Protein AF-A0AAV2SYE9-F1 (afdb_monomer_lite)

Foldseek 3Di:
DFDDDADPDPVVRVCLPFCNVQVVQQVVVQVVCVVCQVVDDPQKAWDPVQWDDDFFHIKGWIWGCDPVDRIDIDIDGDGDKDKAADDPPWDCFPVCVVLVVVVVDRIWIWTFGNVPRGTIDTDCVVVLVSVVVPPVCPLLVVLLVVLVVLLQLQDDDPPDDPCRLVPDQDDDDHSHNDLAFDNQLLSQLSVVLCVVCVDVVCRDQQNSLVSSLSSLLLQWDFDPPCPVPPPDDDGDTDGDWGARSRDRDTDTSPDGCRSVVSNVVSVVCVVVNRDDPPPPPPDD

Sequence (284 aa):
HRISVNSENPRVKGLLHKTTLLEEFYACAQIAIKEIIPSLDSRLTIILPGIQRIGCGICLSMVWYGKDYPILIIKTDLVPAIKTPRPRNFLHPPLTHKLNLAEHLKSAYIVQTFIGEGEYRTATTLFEQQVFLEPSLKSQRFVFLIAKLIVSKLKTEKWAPIHLKERLKYFDSRTFKIPVPSGFLLKSAFFYELENHPNPNDWKANCVVDRLIGMFKSMCKFEENDMSRLEGKEDHLYPSMIKNYFSPTTQPAETGFSAPYLANFLEQNKERLILKETCSETTH

pLDDT: mean 76.53, std 16.84, range [29.36, 95.38]

Structure (mmCIF, N/CA/C/O backbone):
data_AF-A0AAV2SYE9-F1
#
_entry.id   AF-A0AAV2SYE9-F1
#
loop_
_atom_site.group_PDB
_atom_site.id
_atom_site.type_symbol
_atom_site.label_atom_id
_atom_site.label_alt_id
_atom_site.label_comp_id
_atom_site.label_asym_id
_atom_site.label_entity_id
_atom_site.label_seq_id
_atom_site.pdbx_PDB_ins_code
_atom_site.Cartn_x
_atom_site.Cartn_y
_atom_site.Cartn_z
_atom_site.occupancy
_atom_site.B_iso_or_equiv
_atom_site.auth_seq_id
_atom_site.auth_comp_id
_atom_site.auth_asym_id
_atom_site.auth_atom_id
_atom_site.pdbx_PDB_model_num
ATOM 1 N N . HIS A 1 1 ? 14.165 14.207 -0.043 1.00 56.91 1 HIS A N 1
ATOM 2 C CA . HIS A 1 1 ? 15.484 13.547 0.054 1.00 56.91 1 HIS A CA 1
ATOM 3 C C . HIS A 1 1 ? 15.773 12.904 -1.292 1.00 56.91 1 HIS A C 1
ATOM 5 O O . HIS A 1 1 ? 15.004 12.040 -1.693 1.00 56.91 1 HIS A O 1
ATOM 11 N N . ARG A 1 2 ? 16.809 13.346 -2.011 1.00 66.06 2 ARG A N 1
ATOM 12 C CA . ARG A 1 2 ? 17.185 12.767 -3.311 1.00 66.06 2 ARG A CA 1
ATOM 13 C C . ARG A 1 2 ? 18.183 11.635 -3.065 1.00 66.06 2 ARG A C 1
ATOM 15 O O . ARG A 1 2 ? 19.101 11.815 -2.267 1.00 66.06 2 ARG A O 1
ATOM 22 N N . ILE A 1 3 ? 17.966 10.463 -3.654 1.00 76.75 3 ILE A N 1
ATOM 23 C CA . ILE A 1 3 ? 18.891 9.327 -3.544 1.00 76.75 3 ILE A CA 1
ATOM 24 C C . ILE A 1 3 ? 19.781 9.339 -4.783 1.00 76.75 3 ILE A C 1
ATOM 26 O O . ILE A 1 3 ? 19.277 9.290 -5.902 1.00 76.75 3 ILE A O 1
ATOM 30 N N . SER A 1 4 ? 21.095 9.423 -4.576 1.00 77.38 4 SER A N 1
ATOM 31 C CA . SER A 1 4 ? 22.075 9.256 -5.649 1.00 77.38 4 SER A CA 1
ATOM 32 C C . SER A 1 4 ? 22.448 7.782 -5.762 1.00 77.38 4 SER A C 1
ATOM 34 O O . SER A 1 4 ? 22.749 7.143 -4.752 1.00 77.38 4 SER A O 1
ATOM 36 N N . VAL A 1 5 ? 22.408 7.242 -6.978 1.00 79.62 5 VAL A N 1
ATOM 37 C CA . VAL A 1 5 ? 22.724 5.841 -7.273 1.00 79.62 5 VAL A CA 1
ATOM 38 C C . VAL A 1 5 ? 23.817 5.821 -8.329 1.00 79.62 5 VAL A C 1
ATOM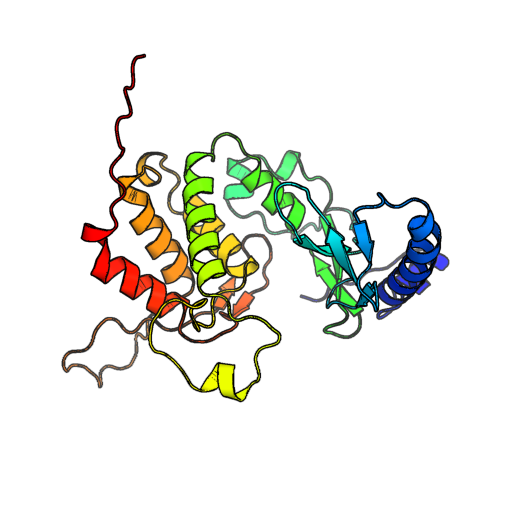 40 O O . VAL A 1 5 ? 23.716 6.514 -9.338 1.00 79.62 5 VAL A O 1
ATOM 43 N N . ASN A 1 6 ? 24.870 5.040 -8.099 1.00 81.25 6 ASN A N 1
ATOM 44 C CA . ASN A 1 6 ? 25.985 4.903 -9.029 1.00 81.25 6 ASN A CA 1
ATOM 45 C C . ASN A 1 6 ? 26.462 3.446 -9.074 1.00 81.25 6 ASN A C 1
ATOM 47 O O . ASN A 1 6 ? 26.219 2.676 -8.144 1.00 81.25 6 ASN A O 1
ATOM 51 N N . SER A 1 7 ? 27.141 3.072 -10.155 1.00 83.06 7 SER A N 1
ATOM 52 C CA . SER A 1 7 ? 27.748 1.755 -10.331 1.00 83.06 7 SER A CA 1
ATOM 53 C C . SER A 1 7 ? 29.068 1.881 -11.082 1.00 83.06 7 SER A C 1
ATOM 55 O O . SER A 1 7 ? 29.182 2.669 -12.021 1.00 83.06 7 SER A O 1
ATOM 57 N N . GLU A 1 8 ? 30.052 1.075 -10.689 1.00 87.62 8 GLU A N 1
ATOM 58 C CA . GLU A 1 8 ? 31.320 0.934 -11.413 1.00 87.62 8 GLU A CA 1
ATOM 59 C C . GLU A 1 8 ? 31.158 0.114 -12.701 1.00 87.62 8 GLU A C 1
ATOM 61 O O . GLU A 1 8 ? 31.968 0.233 -13.615 1.00 87.62 8 GLU A O 1
ATOM 66 N N . ASN A 1 9 ? 30.086 -0.679 -12.816 1.00 87.25 9 ASN A N 1
ATOM 67 C CA . ASN A 1 9 ? 29.793 -1.446 -14.020 1.00 87.25 9 ASN A CA 1
ATOM 68 C C . ASN A 1 9 ? 29.192 -0.522 -15.102 1.00 87.25 9 ASN A C 1
ATOM 70 O O . ASN A 1 9 ? 28.079 -0.023 -14.906 1.00 87.25 9 ASN A O 1
ATOM 74 N N . PRO A 1 10 ? 29.848 -0.333 -16.266 1.00 85.56 10 PRO A N 1
ATOM 75 C CA . PRO A 1 10 ? 29.381 0.595 -17.299 1.00 85.56 10 PRO A CA 1
ATOM 76 C C . PRO A 1 10 ? 27.982 0.278 -17.839 1.00 85.56 10 PRO A C 1
ATOM 78 O O . PRO A 1 10 ? 27.209 1.198 -18.110 1.00 85.56 10 PRO A O 1
ATOM 81 N N . ARG A 1 11 ? 27.624 -1.012 -17.945 1.00 83.31 11 ARG A N 1
ATOM 82 C CA . ARG A 1 11 ? 26.291 -1.439 -18.405 1.00 83.31 11 ARG A CA 1
ATOM 83 C C . ARG A 1 11 ? 25.212 -1.022 -17.411 1.00 83.31 11 ARG A C 1
ATOM 85 O O . ARG A 1 11 ? 24.188 -0.474 -17.799 1.00 83.31 11 ARG A O 1
ATOM 92 N N . VAL A 1 12 ? 25.467 -1.229 -16.120 1.00 85.12 12 VAL A N 1
ATOM 93 C CA . VAL A 1 12 ? 24.540 -0.837 -15.049 1.00 85.12 12 VAL A CA 1
ATOM 94 C C . VAL A 1 12 ? 24.476 0.682 -14.929 1.00 85.12 12 VAL A C 1
ATOM 96 O O . VAL A 1 12 ? 23.393 1.239 -14.800 1.00 85.12 12 VAL A O 1
ATOM 99 N N . LYS A 1 13 ? 25.612 1.374 -15.039 1.00 86.06 13 LYS A N 1
ATOM 100 C CA . LYS A 1 13 ? 25.683 2.838 -14.979 1.00 86.06 13 LYS A CA 1
ATOM 101 C C . LYS A 1 13 ? 24.771 3.508 -16.013 1.00 86.06 13 LYS A C 1
ATOM 103 O O . LYS A 1 13 ? 24.095 4.474 -15.670 1.00 86.06 13 LYS A O 1
ATOM 108 N N . GLY A 1 14 ? 24.711 2.974 -17.237 1.00 85.62 14 GLY A N 1
ATOM 109 C CA . GLY A 1 14 ? 23.784 3.447 -18.272 1.00 85.62 14 GLY A CA 1
ATOM 110 C C . GLY A 1 14 ? 22.311 3.272 -17.886 1.00 85.62 14 GLY A C 1
ATOM 111 O O . GLY A 1 14 ? 21.523 4.204 -18.038 1.00 85.62 14 GLY A O 1
ATOM 112 N N . LEU A 1 15 ? 21.955 2.119 -17.308 1.00 86.69 15 LEU A N 1
ATOM 113 C CA . LEU A 1 15 ? 20.591 1.830 -16.846 1.00 86.69 15 LEU A CA 1
ATOM 114 C C . LEU A 1 15 ? 20.153 2.736 -15.691 1.00 86.69 15 LEU A C 1
ATOM 116 O O . LEU A 1 15 ? 18.986 3.108 -15.605 1.00 86.69 15 LEU A O 1
ATOM 120 N N . LEU A 1 16 ? 21.078 3.108 -14.804 1.00 86.06 16 LEU A N 1
ATOM 121 C CA . LEU A 1 16 ? 20.758 3.904 -13.619 1.00 86.06 16 LEU A CA 1
ATOM 122 C C . LEU A 1 16 ? 20.430 5.374 -13.927 1.00 86.06 16 LEU A C 1
ATOM 124 O O . LEU A 1 16 ? 19.892 6.069 -13.063 1.00 86.06 16 LEU A O 1
ATOM 128 N N . HIS A 1 17 ? 20.764 5.855 -15.124 1.00 83.25 17 HIS A N 1
ATOM 129 C CA . HIS A 1 17 ? 20.616 7.251 -15.518 1.00 83.25 17 HIS A CA 1
ATOM 130 C C . HIS A 1 17 ? 19.189 7.582 -15.979 1.00 83.25 17 HIS A C 1
ATOM 132 O O . HIS A 1 17 ? 18.656 6.910 -16.861 1.00 83.25 17 HIS A O 1
ATOM 138 N N . LYS A 1 18 ? 18.604 8.674 -15.453 1.00 84.00 18 LYS A N 1
ATOM 139 C CA . LYS A 1 18 ? 17.228 9.125 -15.771 1.00 84.00 18 LYS A CA 1
ATOM 140 C C . LYS A 1 18 ? 16.254 7.948 -15.721 1.00 84.00 18 LYS A C 1
ATOM 142 O O . LYS A 1 18 ? 16.402 7.126 -14.843 1.00 84.00 18 LYS A O 1
ATOM 147 N N . THR A 1 19 ? 15.279 7.830 -16.615 1.00 84.06 19 THR A N 1
ATOM 148 C CA . THR A 1 19 ? 14.260 6.768 -16.598 1.00 84.06 19 THR A CA 1
ATOM 149 C C . THR A 1 19 ? 14.669 5.489 -17.338 1.00 84.06 19 THR A C 1
ATOM 151 O O . THR A 1 19 ? 13.818 4.627 -17.547 1.00 84.06 19 THR A O 1
ATOM 154 N N . THR A 1 20 ? 15.938 5.341 -17.745 1.00 88.50 20 THR A N 1
ATOM 155 C CA . THR A 1 20 ? 16.388 4.249 -18.630 1.00 88.50 20 THR A CA 1
ATOM 156 C C . THR A 1 20 ? 16.043 2.869 -18.076 1.00 88.50 20 THR A C 1
ATOM 158 O O . THR A 1 20 ? 15.527 2.039 -18.813 1.00 88.50 20 THR A O 1
ATOM 161 N N . LEU A 1 21 ? 16.241 2.625 -16.776 1.00 90.25 21 LEU A N 1
ATOM 162 C CA . LEU A 1 21 ? 15.879 1.348 -16.155 1.00 90.25 21 LEU A CA 1
ATOM 163 C C . LEU A 1 21 ? 14.393 1.009 -16.340 1.00 90.25 21 LEU A C 1
ATOM 165 O O . LEU A 1 21 ? 14.063 -0.130 -16.660 1.00 90.25 21 LEU A O 1
ATOM 169 N N . LEU A 1 22 ? 13.496 1.975 -16.128 1.00 91.25 22 LEU A N 1
ATOM 170 C CA . LEU A 1 22 ? 12.057 1.755 -16.278 1.00 91.25 22 LEU A CA 1
ATOM 171 C C . LEU A 1 22 ? 11.644 1.568 -17.743 1.00 91.25 22 LEU A C 1
ATOM 173 O O . LEU A 1 22 ? 10.737 0.783 -18.018 1.00 91.25 22 LEU A O 1
ATOM 177 N N . GLU A 1 23 ? 12.299 2.269 -18.668 1.00 90.88 23 GLU A N 1
ATOM 178 C CA . GLU A 1 23 ? 12.056 2.132 -20.108 1.00 90.88 23 GLU A CA 1
ATOM 179 C C . GLU A 1 23 ? 12.485 0.757 -20.626 1.00 90.88 23 GLU A C 1
ATOM 181 O O . GLU A 1 23 ? 11.689 0.059 -21.254 1.00 90.88 23 GLU A O 1
ATOM 186 N N . GLU A 1 24 ? 13.698 0.326 -20.280 1.00 92.38 24 GLU A N 1
ATOM 187 C CA . GLU A 1 24 ? 14.210 -1.007 -20.612 1.00 92.38 24 GLU A CA 1
ATOM 188 C C . GLU A 1 24 ? 13.357 -2.102 -19.961 1.00 92.38 24 GLU A C 1
ATOM 190 O O . GLU A 1 24 ? 13.005 -3.092 -20.599 1.00 92.38 24 GLU A O 1
ATOM 195 N N . PHE A 1 25 ? 12.936 -1.909 -18.705 1.00 93.44 25 PHE A N 1
ATOM 196 C CA . PHE A 1 25 ? 12.033 -2.841 -18.032 1.00 93.44 25 PHE A CA 1
ATOM 197 C C . PHE A 1 25 ? 10.680 -2.960 -18.748 1.00 93.44 25 PHE A C 1
ATOM 199 O O . PHE A 1 25 ? 10.177 -4.070 -18.928 1.00 93.44 25 PHE A O 1
ATOM 206 N N . TYR A 1 26 ? 10.099 -1.840 -19.192 1.00 92.69 26 TYR A N 1
ATOM 207 C CA . TYR A 1 26 ? 8.860 -1.843 -19.970 1.00 92.69 26 TYR A CA 1
ATOM 208 C C . TYR A 1 26 ? 9.031 -2.566 -21.313 1.00 92.69 26 TYR A C 1
ATOM 210 O O . TYR A 1 26 ? 8.200 -3.413 -21.644 1.00 92.69 26 TYR A O 1
ATOM 218 N N . ALA A 1 27 ? 10.113 -2.293 -22.050 1.00 92.56 27 ALA A N 1
ATOM 219 C CA . ALA A 1 27 ? 10.405 -2.945 -23.328 1.00 92.56 27 ALA A CA 1
ATOM 220 C C . ALA A 1 27 ? 10.582 -4.466 -23.169 1.00 92.56 27 ALA A C 1
ATOM 222 O O . ALA A 1 27 ? 9.938 -5.245 -23.875 1.00 92.56 27 ALA A O 1
ATOM 223 N N . CYS A 1 28 ? 11.373 -4.896 -22.181 1.00 93.56 28 CYS A N 1
ATOM 224 C CA . CYS A 1 28 ? 11.550 -6.309 -21.845 1.00 93.56 28 CYS A CA 1
ATOM 225 C C . CYS A 1 28 ? 10.221 -6.980 -21.480 1.00 93.56 28 CYS A C 1
ATOM 227 O O . CYS A 1 28 ? 9.934 -8.079 -21.951 1.00 93.56 28 CYS A O 1
ATOM 229 N N . ALA A 1 29 ? 9.380 -6.320 -20.681 1.00 92.56 29 ALA A N 1
ATOM 230 C CA . ALA A 1 29 ? 8.083 -6.869 -20.307 1.00 92.56 29 ALA A CA 1
ATOM 231 C C . ALA A 1 29 ? 7.142 -7.013 -21.513 1.00 92.56 29 ALA A C 1
ATOM 233 O O . ALA A 1 29 ? 6.434 -8.012 -21.615 1.00 92.56 29 ALA A O 1
ATOM 234 N N . GLN A 1 30 ? 7.147 -6.062 -22.454 1.00 90.88 30 GLN A N 1
ATOM 235 C CA . GLN A 1 30 ? 6.355 -6.169 -23.685 1.00 90.88 30 GLN A CA 1
ATOM 236 C C . GLN A 1 30 ? 6.763 -7.367 -24.545 1.00 90.88 30 GLN A C 1
ATOM 238 O O . GLN A 1 30 ? 5.894 -7.996 -25.152 1.00 90.88 30 GLN A O 1
ATOM 243 N N . ILE A 1 31 ? 8.059 -7.681 -24.604 1.00 91.06 31 ILE A N 1
ATOM 244 C CA . ILE A 1 31 ? 8.571 -8.864 -25.308 1.00 91.06 31 ILE A CA 1
ATOM 245 C C . ILE A 1 31 ? 8.145 -10.130 -24.563 1.00 91.06 31 ILE A C 1
ATOM 247 O O . ILE A 1 31 ? 7.463 -10.972 -25.142 1.00 91.06 31 ILE A O 1
ATOM 251 N N . ALA A 1 32 ? 8.442 -10.210 -23.263 1.00 90.00 32 ALA A N 1
ATOM 252 C CA . ALA A 1 32 ? 8.127 -11.374 -22.441 1.00 90.00 32 ALA A CA 1
ATOM 253 C C . ALA A 1 32 ? 6.630 -11.713 -22.470 1.00 90.00 32 ALA A C 1
ATOM 255 O O . ALA A 1 32 ? 6.258 -12.874 -22.594 1.00 90.00 32 ALA A O 1
ATOM 256 N N . ILE A 1 33 ? 5.745 -10.712 -22.428 1.00 87.12 33 ILE A N 1
ATOM 257 C CA . ILE A 1 33 ? 4.305 -10.973 -22.488 1.00 87.12 33 ILE A CA 1
ATOM 258 C C . ILE A 1 33 ? 3.885 -11.629 -23.806 1.00 87.12 33 ILE A C 1
ATOM 260 O O . ILE A 1 33 ? 3.053 -12.534 -23.792 1.00 87.12 33 ILE A O 1
ATOM 264 N N . LYS A 1 34 ? 4.463 -11.223 -24.940 1.00 84.88 34 LYS A N 1
ATOM 265 C CA . LYS A 1 34 ? 4.162 -11.859 -26.233 1.00 84.88 34 LYS A CA 1
ATOM 266 C C . LYS A 1 34 ? 4.571 -13.330 -26.249 1.00 84.88 34 LYS A C 1
ATOM 268 O O . LYS A 1 34 ? 3.880 -14.134 -26.865 1.00 84.88 34 LYS A O 1
ATOM 273 N N . GLU A 1 35 ? 5.648 -13.671 -25.549 1.00 87.75 35 GLU A N 1
ATOM 274 C CA . GLU A 1 35 ? 6.155 -15.040 -25.441 1.00 87.75 35 GLU A CA 1
ATOM 275 C C . GLU A 1 35 ? 5.328 -15.913 -24.488 1.00 87.75 35 GLU A C 1
ATOM 277 O O . GLU A 1 35 ? 5.174 -17.103 -24.753 1.00 87.75 35 GLU A O 1
ATOM 282 N N . ILE A 1 36 ? 4.760 -15.352 -23.408 1.00 85.62 36 ILE A N 1
ATOM 283 C CA . ILE A 1 36 ? 3.941 -16.140 -22.466 1.00 85.62 36 ILE A CA 1
ATOM 284 C C . ILE A 1 36 ? 2.494 -16.326 -22.922 1.00 85.62 36 ILE A C 1
ATOM 286 O O . ILE A 1 36 ? 1.862 -17.277 -22.483 1.00 85.62 36 ILE A O 1
ATOM 290 N N . ILE A 1 37 ? 1.938 -15.436 -23.757 1.00 83.50 37 ILE A N 1
ATOM 291 C CA . ILE A 1 37 ? 0.522 -15.504 -24.177 1.00 83.50 37 ILE A CA 1
ATOM 292 C C . ILE A 1 37 ? 0.109 -16.913 -24.648 1.00 83.50 37 ILE A C 1
ATOM 294 O O . ILE A 1 37 ? -0.930 -17.387 -24.188 1.00 83.50 37 ILE A O 1
ATOM 298 N N . PRO A 1 38 ? 0.894 -17.615 -25.491 1.00 81.44 38 PRO A N 1
ATOM 299 C CA . PRO A 1 38 ? 0.547 -18.963 -25.942 1.00 81.44 38 PRO A CA 1
ATOM 300 C C . PRO A 1 38 ? 0.484 -20.021 -24.831 1.00 81.44 38 PRO A C 1
ATOM 302 O O . PRO A 1 38 ? -0.137 -21.060 -25.032 1.00 81.44 38 PRO A O 1
ATOM 305 N N . SER A 1 39 ? 1.134 -19.790 -23.686 1.00 84.75 39 SER A N 1
ATOM 306 C CA . SER A 1 39 ? 1.224 -20.735 -22.564 1.00 84.75 39 SER A CA 1
ATOM 307 C C . SER A 1 39 ? 0.351 -20.360 -21.363 1.00 84.75 39 SER A C 1
ATOM 309 O O . SER A 1 39 ? 0.399 -21.039 -20.335 1.00 84.75 39 SER A O 1
ATOM 311 N N . LEU A 1 40 ? -0.456 -19.299 -21.467 1.00 84.12 40 LEU A N 1
ATOM 312 C CA . LEU A 1 40 ? -1.380 -18.912 -20.403 1.00 84.12 40 LEU A CA 1
ATOM 313 C C . LEU A 1 40 ? -2.496 -19.948 -20.218 1.00 84.12 40 LEU A C 1
ATOM 315 O O . LEU A 1 40 ? -2.930 -20.611 -21.159 1.00 84.12 40 LEU A O 1
ATOM 319 N N . ASP A 1 41 ? -3.004 -20.042 -18.985 1.00 86.69 41 ASP A N 1
ATOM 320 C CA . ASP A 1 41 ? -4.250 -20.757 -18.701 1.00 86.69 41 ASP A CA 1
ATOM 321 C C . ASP A 1 41 ? -5.350 -20.234 -19.636 1.00 86.69 41 ASP A C 1
ATOM 323 O O . ASP A 1 41 ? -5.535 -19.026 -19.756 1.00 86.69 41 ASP A O 1
ATOM 327 N N . SER A 1 42 ? -6.103 -21.139 -20.267 1.00 87.44 42 SER A N 1
ATOM 328 C CA . SER A 1 42 ? -7.204 -20.806 -21.188 1.00 87.44 42 SER A CA 1
ATOM 329 C C . SER A 1 42 ? -8.251 -19.836 -20.618 1.00 87.44 42 SER A C 1
ATOM 331 O O . SER A 1 42 ? -8.969 -19.180 -21.369 1.00 87.44 42 SER A O 1
ATOM 333 N N . ARG A 1 43 ? -8.349 -19.737 -19.288 1.00 88.50 43 ARG A N 1
ATOM 334 C CA . ARG A 1 43 ? -9.251 -18.828 -18.573 1.00 88.50 43 ARG A CA 1
ATOM 335 C C . ARG A 1 43 ? -8.650 -17.452 -18.341 1.00 88.50 43 ARG A C 1
ATOM 337 O O . ARG A 1 43 ? -9.373 -16.560 -17.913 1.00 88.50 43 ARG A O 1
ATOM 344 N N . LEU A 1 44 ? -7.355 -17.271 -18.558 1.00 88.50 44 LEU A N 1
ATOM 345 C CA . LEU A 1 44 ? -6.656 -16.016 -18.344 1.00 88.50 44 LEU A CA 1
ATOM 346 C C . LEU A 1 44 ? -6.422 -15.332 -19.690 1.00 88.50 44 LEU A C 1
ATOM 348 O O . LEU A 1 44 ? -5.762 -15.859 -20.576 1.00 88.50 44 LEU A O 1
ATOM 352 N N . THR A 1 45 ? -6.946 -14.124 -19.843 1.00 88.19 45 THR A N 1
ATOM 353 C CA . THR A 1 45 ? -6.758 -13.305 -21.042 1.00 88.19 45 THR A CA 1
ATOM 354 C C . THR A 1 45 ? -6.129 -11.976 -20.667 1.00 88.19 45 THR A C 1
ATOM 356 O O . THR A 1 45 ? -6.528 -11.339 -19.696 1.00 88.19 45 THR A O 1
ATOM 359 N N . ILE A 1 46 ? -5.152 -11.525 -21.447 1.00 86.25 46 ILE A N 1
ATOM 360 C CA . ILE A 1 46 ? -4.542 -10.206 -21.270 1.00 86.25 46 ILE A CA 1
ATOM 361 C C . ILE A 1 46 ? -5.443 -9.139 -21.905 1.00 86.25 46 ILE A C 1
ATOM 363 O O . ILE A 1 46 ? -5.820 -9.247 -23.071 1.00 86.25 46 ILE A O 1
ATOM 367 N N . ILE A 1 47 ? -5.776 -8.085 -21.153 1.00 83.50 47 ILE A N 1
ATOM 368 C CA . ILE A 1 47 ? -6.587 -6.960 -21.645 1.00 83.50 47 ILE A CA 1
ATOM 369 C C . ILE A 1 47 ? -5.676 -5.975 -22.366 1.00 83.50 47 ILE A C 1
ATOM 371 O O . ILE A 1 47 ? -4.793 -5.398 -21.734 1.00 83.50 47 ILE A O 1
ATOM 375 N N . LEU A 1 48 ? -5.915 -5.717 -23.654 1.00 75.50 48 LEU A N 1
ATOM 376 C CA . LEU A 1 48 ? -5.146 -4.730 -24.420 1.00 75.50 48 LEU A CA 1
ATOM 377 C C . LEU A 1 48 ? -5.226 -3.322 -23.783 1.00 75.50 48 LEU A C 1
ATOM 379 O O . LEU A 1 48 ? -6.303 -2.911 -23.350 1.00 75.50 48 LEU A O 1
ATOM 383 N N . PRO A 1 49 ? -4.106 -2.570 -23.690 1.00 71.75 49 PRO A N 1
ATOM 384 C CA . PRO A 1 49 ? -2.807 -2.781 -24.352 1.00 71.75 49 PRO A CA 1
ATOM 385 C C . PRO A 1 49 ? -1.880 -3.814 -23.674 1.00 71.75 49 PRO A C 1
ATOM 387 O O . PRO A 1 49 ? -0.711 -3.929 -24.032 1.00 71.75 49 PRO A O 1
ATOM 390 N N . GLY A 1 50 ? -2.371 -4.554 -22.682 1.00 76.44 50 GLY A N 1
ATOM 391 C CA . GLY A 1 50 ? -1.676 -5.623 -21.968 1.00 76.44 50 GLY A CA 1
ATOM 392 C C . GLY A 1 50 ? -0.762 -5.102 -20.874 1.00 76.44 50 GLY A C 1
ATOM 393 O O . GLY A 1 50 ? -0.879 -5.521 -19.727 1.00 76.44 50 GLY A O 1
ATOM 394 N N . ILE A 1 51 ? 0.075 -4.120 -21.204 1.00 88.00 51 ILE A N 1
ATOM 395 C CA . ILE A 1 51 ? 0.994 -3.472 -20.268 1.00 88.00 51 ILE A CA 1
ATOM 396 C C . ILE A 1 51 ? 0.845 -1.960 -20.354 1.00 88.00 51 ILE A C 1
ATOM 398 O O . ILE A 1 51 ? 0.970 -1.363 -21.425 1.00 88.00 51 ILE A O 1
ATOM 402 N N . GLN A 1 52 ? 0.654 -1.325 -19.204 1.00 89.81 52 GLN A N 1
ATOM 403 C CA . GLN A 1 52 ? 0.638 0.129 -19.065 1.00 89.81 52 GLN A CA 1
ATOM 404 C C . GLN A 1 52 ? 1.790 0.584 -18.174 1.00 89.81 52 GLN A C 1
ATOM 406 O O . GLN A 1 52 ? 2.065 -0.045 -17.159 1.00 89.81 52 GLN A O 1
ATOM 411 N N . ARG A 1 53 ? 2.456 1.692 -18.513 1.00 88.38 53 ARG A N 1
ATOM 412 C CA . ARG A 1 53 ? 3.423 2.320 -17.600 1.00 88.38 53 ARG A CA 1
ATOM 413 C C . ARG A 1 53 ? 2.680 2.923 -16.402 1.00 88.38 53 ARG A C 1
ATOM 415 O O . ARG A 1 53 ? 1.641 3.559 -16.569 1.00 88.38 53 ARG A O 1
ATOM 422 N N . ILE A 1 54 ? 3.226 2.745 -15.205 1.00 87.12 54 ILE A N 1
ATOM 423 C CA . ILE A 1 54 ? 2.757 3.364 -13.955 1.00 87.12 54 ILE A CA 1
ATOM 424 C C . ILE A 1 54 ? 3.918 4.084 -13.280 1.00 87.12 54 ILE A C 1
ATOM 426 O O . ILE A 1 54 ? 5.067 3.837 -13.614 1.00 87.12 54 ILE A O 1
ATOM 430 N N . GLY A 1 55 ? 3.640 4.944 -12.296 1.00 83.06 55 GLY A N 1
ATOM 431 C CA . GLY A 1 55 ? 4.620 5.882 -11.731 1.00 83.06 55 GLY A CA 1
ATOM 432 C C . GLY A 1 55 ? 5.974 5.300 -11.294 1.00 83.06 55 GLY A C 1
ATOM 433 O O . GLY A 1 55 ? 6.954 6.038 -11.317 1.00 83.06 55 GLY A O 1
ATOM 434 N N . CYS A 1 56 ? 6.057 4.016 -10.935 1.00 86.62 56 CYS A N 1
ATOM 435 C CA . CYS A 1 56 ? 7.299 3.330 -10.556 1.00 86.62 56 CYS A CA 1
ATOM 436 C C . CYS A 1 56 ? 7.538 1.997 -11.291 1.00 86.62 56 CYS A C 1
ATOM 438 O O . CYS A 1 56 ? 8.344 1.191 -10.839 1.00 86.62 56 CYS A O 1
ATOM 440 N N . GLY A 1 57 ? 6.840 1.718 -12.394 1.00 91.19 57 GLY A N 1
ATOM 441 C CA . GLY A 1 57 ? 6.929 0.413 -13.052 1.00 91.19 57 GLY A CA 1
ATOM 442 C C . GLY A 1 57 ? 5.893 0.228 -14.149 1.00 91.19 57 GLY A C 1
ATOM 443 O O . GLY A 1 57 ? 5.594 1.157 -14.902 1.00 91.19 57 GLY A O 1
ATOM 444 N N . ILE A 1 58 ? 5.318 -0.968 -14.220 1.00 91.94 58 ILE A N 1
ATOM 445 C CA . ILE A 1 58 ? 4.298 -1.326 -15.209 1.00 91.94 58 ILE A CA 1
ATOM 446 C C . ILE A 1 58 ? 3.097 -1.997 -14.534 1.00 91.94 58 ILE A C 1
ATOM 448 O O . ILE A 1 58 ? 3.241 -2.628 -13.494 1.00 91.94 58 ILE A O 1
ATOM 452 N N . CYS A 1 59 ? 1.918 -1.881 -15.129 1.00 91.75 59 CYS A N 1
ATOM 453 C CA . CYS A 1 59 ? 0.702 -2.567 -14.715 1.00 91.75 59 CYS A CA 1
ATOM 454 C C . CYS A 1 59 ? 0.270 -3.526 -15.822 1.00 91.75 59 CYS A C 1
ATOM 456 O O . CYS A 1 59 ? 0.024 -3.102 -16.956 1.00 91.75 59 CYS A O 1
ATOM 458 N N . LEU A 1 60 ? 0.174 -4.807 -15.478 1.00 90.50 60 LEU A N 1
ATOM 459 C CA . LEU A 1 60 ? -0.404 -5.855 -16.306 1.00 90.50 60 LEU A CA 1
ATOM 460 C C . LEU A 1 60 ? -1.885 -6.002 -15.954 1.00 90.50 60 LEU A C 1
ATOM 462 O O . LEU A 1 60 ? -2.233 -6.214 -14.793 1.00 90.50 60 LEU A O 1
ATOM 466 N N . SER A 1 61 ? -2.755 -5.882 -16.953 1.00 88.69 61 SER A N 1
ATOM 467 C CA . SER A 1 61 ? -4.200 -6.071 -16.788 1.00 88.69 61 SER A CA 1
ATOM 468 C 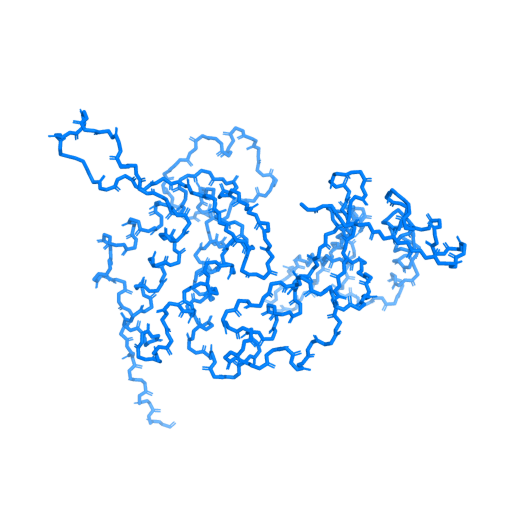C . SER A 1 61 ? -4.649 -7.367 -17.451 1.00 88.69 61 SER A C 1
ATOM 470 O O . SER A 1 61 ? -4.407 -7.584 -18.637 1.00 88.69 61 SER A O 1
ATOM 472 N N . MET A 1 62 ? -5.325 -8.218 -16.688 1.00 88.44 62 MET A N 1
ATOM 473 C CA . MET A 1 62 ? -5.809 -9.524 -17.123 1.00 88.44 62 MET A CA 1
ATOM 474 C C . MET A 1 62 ? -7.280 -9.706 -16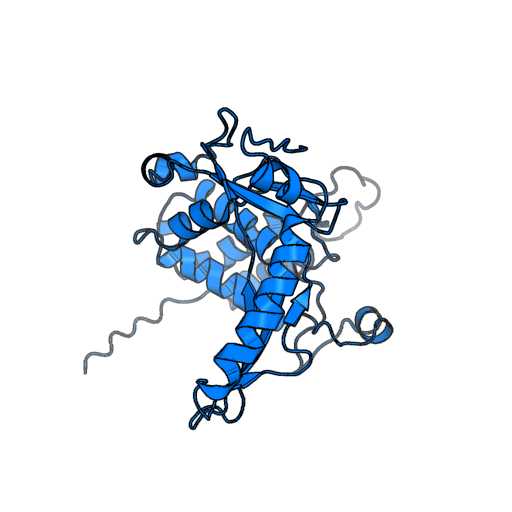.744 1.00 88.44 62 MET A C 1
ATOM 476 O O . MET A 1 62 ? -7.768 -9.110 -15.783 1.00 88.44 62 MET A O 1
ATOM 480 N N . VAL A 1 63 ? -7.980 -10.555 -17.485 1.00 88.00 63 VAL A N 1
ATOM 481 C CA . VAL A 1 63 ? -9.288 -11.103 -17.130 1.00 88.00 63 VAL A CA 1
ATOM 482 C C . VAL A 1 63 ? -9.121 -12.580 -16.852 1.00 88.00 63 VAL A C 1
ATOM 484 O O . VAL A 1 63 ? -8.523 -13.292 -17.652 1.00 88.00 63 VAL A O 1
ATOM 487 N N . TRP A 1 64 ? -9.675 -13.033 -15.737 1.00 87.06 64 TRP A N 1
ATOM 488 C CA . TRP A 1 64 ? -9.857 -14.441 -15.439 1.00 87.06 64 TRP A CA 1
ATOM 489 C C . TRP A 1 64 ? -11.331 -14.828 -15.571 1.00 87.06 64 TRP A C 1
ATOM 491 O O . TRP A 1 64 ? -12.195 -14.217 -14.936 1.00 87.06 64 TRP A O 1
ATOM 501 N N . TYR A 1 65 ? -11.604 -15.865 -16.356 1.00 85.75 65 TYR A N 1
ATOM 502 C CA . TYR A 1 65 ? -12.923 -16.464 -16.542 1.00 85.75 65 TYR A CA 1
ATOM 503 C C . TYR A 1 65 ? -13.081 -17.657 -15.593 1.00 85.75 65 TYR A C 1
ATOM 505 O O . TYR A 1 65 ? -12.632 -18.775 -15.862 1.00 85.75 65 TYR A O 1
ATOM 513 N N . GLY A 1 66 ? -13.667 -17.400 -14.425 1.00 81.50 66 GLY A N 1
ATOM 514 C CA . GLY A 1 66 ? -13.901 -18.410 -13.398 1.00 81.50 66 GLY A CA 1
ATOM 515 C C . GLY A 1 66 ? -15.229 -19.146 -13.579 1.00 81.50 66 GLY A C 1
ATOM 516 O O . GLY A 1 66 ? -16.109 -18.707 -14.313 1.00 81.50 66 GLY A O 1
ATOM 517 N N . LYS A 1 67 ? -15.381 -20.268 -12.865 1.00 75.94 67 LYS A N 1
ATOM 518 C CA . LYS A 1 67 ? -16.666 -20.979 -12.753 1.00 75.94 67 LYS A CA 1
ATOM 519 C C . LYS A 1 67 ? -17.580 -20.323 -11.712 1.00 75.94 67 LYS A C 1
ATOM 521 O O . LYS A 1 67 ? -18.736 -20.060 -12.008 1.00 75.94 67 LYS A O 1
ATOM 526 N N . ASP A 1 68 ? -17.030 -20.000 -10.539 1.00 66.25 68 ASP A N 1
ATOM 527 C CA . ASP A 1 68 ? -17.784 -19.401 -9.423 1.00 66.25 68 ASP A CA 1
ATOM 528 C C . ASP A 1 68 ? -17.892 -17.870 -9.528 1.00 66.25 68 ASP A C 1
ATOM 530 O O . ASP A 1 68 ? -18.828 -17.262 -9.015 1.00 66.25 68 ASP A O 1
ATOM 534 N N . TYR A 1 69 ? -16.944 -17.241 -10.230 1.00 58.91 69 TYR A N 1
ATOM 535 C CA . TYR A 1 69 ? -16.939 -15.811 -10.535 1.00 58.91 69 TYR A CA 1
ATOM 536 C C . TYR A 1 69 ? -16.816 -15.645 -12.050 1.00 58.91 69 TYR A C 1
ATOM 538 O O . TYR A 1 69 ? -15.749 -15.954 -12.590 1.00 58.91 69 TYR A O 1
ATOM 546 N N . PRO A 1 70 ? -17.865 -15.170 -12.747 1.00 72.12 70 PRO A N 1
ATOM 547 C CA . PRO A 1 70 ? -17.916 -15.236 -14.205 1.00 72.12 70 PRO A CA 1
ATOM 548 C C . PRO A 1 70 ? -16.796 -14.428 -14.868 1.00 72.12 70 PRO A C 1
ATOM 550 O O . PRO A 1 70 ? -16.256 -14.842 -15.890 1.00 72.12 70 PRO A O 1
ATOM 553 N N . ILE A 1 71 ? -16.417 -13.292 -14.275 1.00 81.25 71 ILE A N 1
ATOM 554 C CA . ILE A 1 71 ? -15.338 -12.430 -14.763 1.00 81.25 71 ILE A CA 1
ATOM 555 C C . ILE A 1 71 ? -14.635 -11.795 -13.562 1.00 81.25 71 ILE A C 1
ATOM 557 O O . ILE A 1 71 ? -15.263 -11.085 -12.774 1.00 81.25 71 ILE A O 1
ATOM 561 N N . LEU A 1 72 ? -13.323 -12.000 -13.449 1.00 81.12 72 LEU A N 1
ATOM 562 C CA . LEU A 1 72 ? -12.463 -11.301 -12.496 1.00 81.12 72 LEU A CA 1
ATOM 563 C C . LEU A 1 72 ? -11.419 -10.479 -13.251 1.00 81.12 72 LEU A C 1
ATOM 565 O O . LEU A 1 72 ? -10.584 -11.025 -13.966 1.00 81.12 72 LEU A O 1
ATOM 569 N N . ILE A 1 73 ? -11.440 -9.159 -13.064 1.00 83.31 73 ILE A N 1
ATOM 570 C CA . ILE A 1 73 ? -10.398 -8.272 -13.589 1.00 83.31 73 ILE A CA 1
ATOM 571 C C . ILE A 1 73 ? -9.244 -8.240 -12.588 1.00 83.31 73 ILE A C 1
ATOM 573 O O . ILE A 1 73 ? -9.411 -7.816 -11.444 1.00 83.31 73 ILE A O 1
ATOM 577 N N . ILE A 1 74 ? -8.064 -8.655 -13.035 1.00 83.75 74 ILE A N 1
ATOM 578 C CA . ILE A 1 74 ? -6.835 -8.705 -12.248 1.00 83.75 74 ILE A CA 1
ATOM 579 C C . ILE A 1 74 ? -5.895 -7.623 -12.771 1.00 83.75 74 ILE A C 1
ATOM 581 O O . ILE A 1 74 ? -5.613 -7.550 -13.965 1.00 83.75 74 ILE A O 1
ATOM 585 N N . LYS A 1 75 ? -5.403 -6.775 -11.869 1.00 85.19 75 LYS A N 1
ATOM 586 C CA . LYS A 1 75 ? -4.367 -5.783 -12.170 1.00 85.19 75 LYS A CA 1
ATOM 587 C C . LYS A 1 75 ? -3.152 -6.060 -11.305 1.00 85.19 75 LYS A C 1
ATOM 589 O O . LYS A 1 75 ? -3.272 -6.089 -10.080 1.00 85.19 75 LYS A O 1
ATOM 594 N N . THR A 1 76 ? -2.008 -6.247 -11.946 1.00 88.69 76 THR A N 1
ATOM 595 C CA . THR A 1 76 ? -0.750 -6.591 -11.288 1.00 88.69 76 THR A CA 1
ATOM 596 C C . THR A 1 76 ? 0.288 -5.532 -11.604 1.00 88.69 76 THR A C 1
ATOM 598 O O . THR A 1 76 ? 0.712 -5.388 -12.749 1.00 88.69 76 THR A O 1
ATOM 601 N N . ASP A 1 77 ? 0.712 -4.811 -10.573 1.00 91.69 77 ASP A N 1
ATOM 602 C CA . ASP A 1 77 ? 1.793 -3.841 -10.681 1.00 91.69 77 ASP A CA 1
ATOM 603 C C . ASP A 1 77 ? 3.136 -4.567 -10.526 1.00 91.69 77 ASP A C 1
ATOM 605 O O . ASP A 1 77 ? 3.401 -5.208 -9.507 1.00 91.69 77 ASP A O 1
ATOM 609 N N . LEU A 1 78 ? 3.984 -4.471 -11.546 1.00 91.56 78 LEU A N 1
ATOM 610 C CA . LEU A 1 78 ? 5.348 -4.985 -11.558 1.00 91.56 78 LEU A CA 1
ATOM 611 C C . LEU A 1 78 ? 6.303 -3.794 -11.449 1.00 91.56 78 LEU A C 1
ATOM 613 O O . LEU A 1 78 ? 6.316 -2.901 -12.299 1.00 91.56 78 LEU A O 1
ATOM 617 N N . VAL A 1 79 ? 7.090 -3.774 -10.377 1.00 91.50 79 VAL A N 1
ATOM 618 C CA . VAL A 1 79 ? 7.950 -2.646 -10.006 1.00 91.50 79 VAL A CA 1
ATOM 619 C C . VAL A 1 79 ? 9.396 -3.138 -9.944 1.00 91.50 79 VAL A C 1
ATOM 621 O O . VAL A 1 79 ? 9.709 -3.947 -9.066 1.00 91.50 79 VAL A O 1
ATOM 624 N N . PRO A 1 80 ? 10.290 -2.687 -10.845 1.00 91.25 80 PRO A N 1
ATOM 625 C CA . PRO A 1 80 ? 11.696 -3.047 -10.763 1.00 91.25 80 PRO A CA 1
ATOM 626 C C . PRO A 1 80 ? 12.320 -2.353 -9.548 1.00 91.25 80 PRO A C 1
ATOM 628 O O . PRO A 1 80 ? 12.238 -1.133 -9.387 1.00 91.25 80 PRO A O 1
ATOM 631 N N . ALA A 1 81 ? 12.945 -3.146 -8.681 1.00 90.25 81 ALA A N 1
ATOM 632 C CA . ALA A 1 81 ? 13.576 -2.672 -7.459 1.00 90.25 81 ALA A CA 1
ATOM 633 C C . ALA A 1 81 ? 15.052 -3.069 -7.431 1.00 90.25 81 ALA A C 1
ATOM 635 O O . ALA A 1 81 ? 15.412 -4.209 -7.725 1.00 90.25 81 ALA A O 1
ATOM 636 N N . ILE A 1 82 ? 15.908 -2.133 -7.031 1.00 88.38 82 ILE A N 1
ATOM 637 C CA . ILE A 1 82 ? 17.339 -2.369 -6.857 1.00 88.38 82 ILE A CA 1
ATOM 638 C C . ILE A 1 82 ? 17.588 -2.667 -5.387 1.00 88.38 82 ILE A C 1
ATOM 640 O O . ILE A 1 82 ? 17.273 -1.855 -4.514 1.00 88.38 82 ILE A O 1
ATOM 644 N N . LYS A 1 83 ? 18.182 -3.827 -5.115 1.00 88.00 83 LYS A N 1
ATOM 645 C CA . LYS A 1 83 ? 18.655 -4.184 -3.780 1.00 88.00 83 LYS A CA 1
ATOM 646 C C . LYS A 1 83 ? 19.950 -3.434 -3.486 1.00 88.00 83 LYS A C 1
ATOM 648 O O . LYS A 1 83 ? 20.913 -3.539 -4.242 1.00 88.00 83 LYS A O 1
ATOM 653 N N . THR A 1 84 ? 19.991 -2.718 -2.372 1.00 82.12 84 THR A N 1
ATOM 654 C CA . THR A 1 84 ? 21.169 -1.968 -1.929 1.00 82.12 84 THR A CA 1
ATOM 655 C C . THR A 1 84 ? 21.547 -2.351 -0.500 1.00 82.12 84 THR A C 1
ATOM 657 O O . THR A 1 84 ? 20.702 -2.834 0.269 1.00 82.12 84 THR A O 1
ATOM 660 N N . PRO A 1 85 ? 22.800 -2.094 -0.085 1.00 81.31 85 PRO A N 1
ATOM 661 C CA . PRO A 1 85 ? 23.122 -2.026 1.331 1.00 81.31 85 PRO A CA 1
ATOM 662 C C . PRO A 1 85 ? 22.172 -1.056 2.037 1.00 81.31 85 PRO A C 1
ATOM 664 O O . PRO A 1 85 ? 21.722 -0.063 1.451 1.00 81.31 85 PRO A O 1
ATOM 667 N N . ARG A 1 86 ? 21.840 -1.357 3.292 1.00 75.19 86 ARG A N 1
ATOM 668 C CA . ARG A 1 86 ? 20.978 -0.488 4.089 1.00 75.19 86 ARG A CA 1
ATOM 669 C C . ARG A 1 86 ? 21.676 0.867 4.302 1.00 75.19 86 ARG A C 1
ATOM 671 O O . ARG A 1 86 ? 22.829 0.880 4.737 1.00 75.19 86 ARG A O 1
ATOM 678 N N . PRO A 1 87 ? 21.013 2.003 4.018 1.00 72.06 87 PRO A N 1
ATOM 679 C CA . PRO A 1 87 ? 21.568 3.315 4.326 1.00 72.06 87 PRO A CA 1
ATOM 680 C C . PRO A 1 87 ? 21.827 3.446 5.830 1.00 72.06 87 PRO A C 1
ATOM 682 O O . PRO A 1 87 ? 20.996 3.023 6.631 1.00 72.06 87 PRO A O 1
ATOM 685 N N . ARG A 1 88 ? 22.938 4.083 6.220 1.00 70.25 88 ARG A N 1
ATOM 686 C CA . ARG A 1 88 ? 23.265 4.320 7.641 1.00 70.25 88 ARG A CA 1
ATOM 687 C C . ARG A 1 88 ? 22.200 5.155 8.365 1.00 70.25 88 ARG A C 1
ATOM 689 O O . ARG A 1 88 ? 21.953 4.931 9.538 1.00 70.25 88 ARG A O 1
ATOM 696 N N . ASN A 1 89 ? 21.533 6.055 7.639 1.00 68.25 89 ASN A N 1
ATOM 697 C CA . ASN A 1 89 ? 20.517 6.969 8.173 1.00 68.25 89 ASN A CA 1
ATOM 698 C C . ASN A 1 89 ? 19.081 6.469 7.930 1.00 68.25 89 ASN A C 1
ATOM 700 O O . ASN A 1 89 ? 18.154 7.271 7.812 1.00 68.25 89 ASN A O 1
ATOM 704 N N . PHE A 1 90 ? 18.885 5.160 7.754 1.00 73.06 90 PHE A N 1
ATOM 705 C CA . PHE A 1 90 ? 17.539 4.610 7.619 1.00 73.06 90 PHE A CA 1
ATOM 706 C C . PHE A 1 90 ? 16.764 4.848 8.922 1.00 73.06 90 PHE A C 1
ATOM 708 O O . PHE A 1 90 ? 17.317 4.652 9.999 1.00 73.06 90 PHE A O 1
ATOM 715 N N . LEU A 1 91 ? 15.503 5.281 8.852 1.00 73.56 91 LEU A N 1
ATOM 716 C CA . LEU A 1 91 ? 14.722 5.513 10.067 1.00 73.56 91 LEU A CA 1
ATOM 717 C C . LEU A 1 91 ? 14.434 4.188 10.776 1.00 73.56 91 LEU A C 1
ATOM 719 O O . LEU A 1 91 ? 14.024 3.210 10.153 1.00 73.56 91 LEU A O 1
ATOM 723 N N . HIS A 1 92 ? 14.621 4.178 12.091 1.00 76.88 92 HIS A N 1
ATOM 724 C CA . HIS A 1 92 ? 14.299 3.051 12.959 1.00 76.88 92 HIS A CA 1
ATOM 725 C C . HIS A 1 92 ? 13.144 3.442 13.884 1.00 76.88 92 HIS A C 1
ATOM 727 O O . HIS A 1 92 ? 13.367 3.707 15.064 1.00 76.88 92 HIS A O 1
ATOM 733 N N . PRO A 1 93 ? 11.908 3.544 13.363 1.00 83.19 93 PRO A N 1
ATOM 734 C CA . PRO A 1 93 ? 10.768 3.842 14.215 1.00 83.19 93 PRO A CA 1
ATOM 735 C C . PRO A 1 93 ? 10.571 2.716 15.251 1.00 83.19 93 PRO A C 1
ATOM 737 O O . PRO A 1 93 ? 10.952 1.571 14.966 1.00 83.19 93 PRO A O 1
ATOM 740 N N . PRO A 1 94 ? 9.981 2.991 16.429 1.00 87.06 94 PRO A N 1
ATOM 741 C CA . PRO A 1 94 ? 9.930 2.060 17.561 1.00 87.06 94 PRO A CA 1
ATOM 742 C C . PRO A 1 94 ? 9.434 0.641 17.253 1.00 87.06 94 PRO A C 1
ATOM 744 O O . PRO A 1 94 ? 9.985 -0.321 17.798 1.00 87.06 94 PRO A O 1
ATOM 747 N N . LEU A 1 95 ? 8.462 0.465 16.345 1.00 84.50 95 LEU A N 1
ATOM 748 C CA . LEU A 1 95 ? 8.005 -0.875 15.941 1.00 84.50 95 LEU A CA 1
ATOM 749 C C . LEU A 1 95 ? 9.116 -1.733 15.317 1.00 84.50 95 LEU A C 1
ATOM 751 O O . LEU A 1 95 ? 9.086 -2.954 15.445 1.00 84.50 95 LEU A O 1
ATOM 755 N N . THR A 1 96 ? 10.127 -1.117 14.699 1.00 80.75 96 THR A N 1
ATOM 756 C CA . THR A 1 96 ? 11.289 -1.823 14.129 1.00 80.75 96 THR A CA 1
ATOM 757 C C . THR A 1 96 ? 12.048 -2.605 15.194 1.00 80.75 96 THR A C 1
ATOM 759 O O . THR A 1 96 ? 12.509 -3.711 14.923 1.00 80.75 96 THR A O 1
ATOM 762 N N . HIS A 1 97 ? 12.178 -2.037 16.396 1.00 80.12 97 HIS A N 1
ATOM 763 C CA . HIS A 1 97 ? 12.857 -2.679 17.519 1.00 80.12 97 HIS A CA 1
ATOM 764 C C . HIS A 1 97 ? 11.934 -3.658 18.241 1.00 80.12 97 HIS A C 1
ATOM 766 O O . HIS A 1 97 ? 12.335 -4.790 18.490 1.00 80.12 97 HIS A O 1
ATOM 772 N N . LYS A 1 98 ? 10.684 -3.253 18.514 1.00 80.94 98 LYS A N 1
ATOM 773 C CA . LYS A 1 98 ? 9.694 -4.095 19.211 1.00 80.94 98 LYS A CA 1
ATOM 774 C C . LYS A 1 98 ? 9.444 -5.432 18.508 1.00 80.94 98 LYS A C 1
ATOM 776 O O . LYS A 1 98 ? 9.232 -6.430 19.180 1.00 80.94 98 LYS A O 1
ATOM 781 N N . LEU A 1 99 ? 9.475 -5.440 17.176 1.00 81.75 99 LEU A N 1
ATOM 782 C CA . LEU A 1 99 ? 9.232 -6.632 16.356 1.00 81.75 99 LEU A CA 1
ATOM 783 C C . LEU A 1 99 ? 10.524 -7.256 15.801 1.00 81.75 99 LEU A C 1
ATOM 785 O O . LEU A 1 99 ? 10.470 -8.070 14.888 1.00 81.75 99 LEU A O 1
ATOM 789 N N . ASN A 1 100 ? 11.696 -6.829 16.287 1.00 78.56 100 ASN A N 1
ATOM 790 C CA . ASN A 1 100 ? 13.009 -7.290 15.823 1.00 78.56 100 ASN A CA 1
ATOM 791 C C . ASN A 1 100 ? 13.211 -7.248 14.284 1.00 78.56 100 ASN A C 1
ATOM 793 O O . ASN A 1 100 ? 13.961 -8.024 13.691 1.00 78.56 100 ASN A O 1
ATOM 797 N N . LEU A 1 101 ? 12.566 -6.299 13.595 1.00 75.88 101 LEU A N 1
ATOM 798 C CA . LEU A 1 101 ? 12.577 -6.217 12.125 1.00 75.88 101 LEU A CA 1
ATOM 799 C C . LEU A 1 101 ? 13.962 -5.892 11.560 1.00 75.88 101 LEU A C 1
ATOM 801 O O . LEU A 1 101 ? 14.247 -6.157 10.390 1.00 75.88 101 LEU A O 1
ATOM 805 N N . ALA A 1 102 ? 14.816 -5.262 12.371 1.00 68.31 102 ALA A N 1
ATOM 806 C CA . ALA A 1 102 ? 16.153 -4.860 11.960 1.00 68.31 102 ALA A CA 1
ATOM 807 C C . ALA A 1 102 ? 17.055 -6.062 11.640 1.00 68.31 102 ALA A C 1
ATOM 809 O O . ALA A 1 102 ? 17.831 -5.977 10.687 1.00 68.31 102 ALA A O 1
ATOM 810 N N . GLU A 1 103 ? 16.918 -7.173 12.368 1.00 66.56 103 GLU A N 1
ATOM 811 C CA . GLU A 1 103 ? 17.686 -8.398 12.114 1.00 66.56 103 GLU A CA 1
ATOM 812 C C . GLU A 1 103 ? 17.232 -9.105 10.832 1.00 66.56 103 GLU A C 1
ATOM 814 O O . GLU A 1 103 ? 18.052 -9.637 10.077 1.00 66.56 103 GLU A O 1
ATOM 819 N N . HIS A 1 104 ? 15.933 -9.039 10.533 1.00 65.81 104 HIS A N 1
ATOM 820 C CA . HIS A 1 104 ? 15.338 -9.686 9.365 1.00 65.81 104 HIS A CA 1
ATOM 821 C C . HIS A 1 104 ? 15.629 -8.961 8.042 1.00 65.81 104 HIS A C 1
ATOM 823 O O . HIS A 1 104 ? 15.539 -9.566 6.972 1.00 65.81 104 HIS A O 1
ATOM 829 N N . LEU A 1 105 ? 16.011 -7.678 8.080 1.00 71.31 105 LEU A N 1
ATOM 830 C CA . LEU A 1 105 ? 16.170 -6.846 6.884 1.00 71.31 105 LEU A CA 1
ATOM 831 C C . LEU A 1 105 ? 17.554 -6.180 6.824 1.00 71.31 105 LEU A C 1
ATOM 833 O O . LEU A 1 105 ? 17.741 -5.004 7.153 1.00 71.31 105 LEU A O 1
ATOM 837 N N . LYS A 1 106 ? 18.531 -6.951 6.322 1.00 75.25 106 LYS A N 1
ATOM 838 C CA . LYS A 1 106 ? 19.921 -6.511 6.066 1.00 75.25 106 LYS A CA 1
ATOM 839 C C . LYS A 1 106 ? 20.075 -5.601 4.841 1.00 75.25 106 LYS A C 1
ATOM 841 O O . LYS A 1 106 ? 21.113 -4.967 4.665 1.00 75.25 106 LYS A O 1
ATOM 846 N N . SER A 1 107 ? 19.075 -5.551 3.965 1.00 81.38 107 SER A N 1
ATOM 847 C CA . SER A 1 107 ? 19.127 -4.799 2.707 1.00 81.38 107 SER A CA 1
ATOM 848 C C . SER A 1 107 ? 17.965 -3.827 2.605 1.00 81.38 107 SER A C 1
ATOM 850 O O . SER A 1 107 ? 16.869 -4.106 3.089 1.00 81.38 107 SER A O 1
ATOM 852 N N . ALA A 1 108 ? 18.209 -2.702 1.941 1.00 82.19 108 ALA A N 1
ATOM 853 C CA . ALA A 1 108 ? 17.160 -1.799 1.502 1.00 82.19 108 ALA A CA 1
ATOM 854 C C . ALA A 1 108 ? 16.869 -2.044 0.021 1.00 82.19 108 ALA A C 1
ATOM 856 O O . ALA A 1 108 ? 17.676 -2.629 -0.705 1.00 82.19 108 ALA A O 1
ATOM 857 N N . TYR A 1 109 ? 15.704 -1.590 -0.414 1.00 87.69 109 TYR A N 1
ATOM 858 C CA . TYR A 1 109 ? 15.333 -1.590 -1.817 1.00 87.69 109 TYR A CA 1
ATOM 859 C C . TYR A 1 109 ? 15.064 -0.156 -2.222 1.00 87.69 109 TYR A C 1
ATOM 861 O O . TYR A 1 109 ? 14.458 0.606 -1.466 1.00 87.69 109 TYR A O 1
ATOM 869 N N . ILE A 1 110 ? 15.525 0.216 -3.405 1.00 87.69 110 ILE A N 1
ATOM 870 C CA . ILE A 1 110 ? 15.198 1.496 -4.017 1.00 87.69 110 ILE A CA 1
ATOM 871 C C . ILE A 1 110 ? 14.469 1.242 -5.326 1.00 87.69 110 ILE A C 1
ATOM 873 O O . ILE A 1 110 ? 14.758 0.284 -6.044 1.00 87.69 110 ILE A O 1
ATOM 877 N N . VAL A 1 111 ? 13.509 2.103 -5.619 1.00 86.69 111 VAL A N 1
ATOM 878 C CA . VAL A 1 111 ? 12.716 2.066 -6.843 1.00 86.69 111 VAL A CA 1
ATOM 879 C C . VAL A 1 111 ? 12.873 3.389 -7.559 1.00 86.69 111 VAL A C 1
ATOM 881 O O . VAL A 1 111 ? 12.977 4.443 -6.925 1.00 86.69 111 VAL A O 1
ATOM 884 N N . GLN A 1 112 ? 12.900 3.327 -8.879 1.00 86.38 112 GLN A N 1
ATOM 885 C CA . GLN A 1 112 ? 12.899 4.514 -9.711 1.00 86.38 112 GLN A CA 1
ATOM 886 C C . GLN A 1 112 ? 11.467 4.998 -9.939 1.00 86.38 112 GLN A C 1
ATOM 888 O O . GLN A 1 112 ? 10.542 4.188 -10.034 1.00 86.38 112 GLN A O 1
ATOM 893 N N . THR A 1 113 ? 11.272 6.311 -10.048 1.00 79.06 113 THR A N 1
ATOM 894 C CA . THR A 1 113 ? 9.971 6.901 -10.369 1.00 79.06 113 THR A CA 1
ATOM 895 C C . THR A 1 113 ? 10.016 7.687 -11.676 1.00 79.06 113 THR A C 1
ATOM 897 O O . THR A 1 113 ? 10.886 8.532 -11.873 1.00 79.06 113 THR A O 1
ATOM 900 N N . PHE A 1 114 ? 9.036 7.471 -12.560 1.00 70.81 114 PHE A N 1
ATOM 901 C CA . PHE A 1 114 ? 8.808 8.348 -13.718 1.00 70.81 114 PHE A CA 1
ATOM 902 C C . PHE A 1 114 ? 8.454 9.774 -13.272 1.00 70.81 114 PHE A C 1
ATOM 904 O O . PHE A 1 114 ? 8.787 10.749 -13.938 1.00 70.81 114 PHE A O 1
ATOM 911 N N . ILE A 1 115 ? 7.794 9.896 -12.116 1.00 65.50 115 ILE A N 1
ATOM 912 C CA . ILE A 1 115 ? 7.477 11.175 -11.480 1.00 65.50 115 ILE A CA 1
ATOM 913 C C . ILE A 1 115 ? 8.765 11.728 -10.857 1.00 65.50 115 ILE A C 1
ATOM 915 O O . ILE A 1 115 ? 9.294 11.123 -9.925 1.00 65.50 115 ILE A O 1
ATOM 919 N N . GLY A 1 116 ? 9.260 12.862 -11.356 1.00 63.06 116 GLY A N 1
ATOM 920 C CA . GLY A 1 116 ? 10.553 13.431 -10.949 1.00 63.06 116 GLY A CA 1
ATOM 921 C C . GLY A 1 116 ? 11.735 12.976 -11.812 1.00 63.06 116 GLY A C 1
ATOM 922 O O . GLY A 1 116 ? 12.832 12.815 -11.296 1.00 63.06 116 GLY A O 1
ATOM 923 N N . GLU A 1 117 ? 11.516 12.725 -13.108 1.00 72.25 117 GLU A N 1
ATOM 924 C CA . GLU A 1 117 ? 12.581 12.509 -14.109 1.00 72.25 117 GLU A CA 1
ATOM 925 C C . GLU A 1 117 ? 13.564 11.358 -13.797 1.00 72.25 117 GLU A C 1
ATOM 927 O O . GLU A 1 117 ? 14.757 11.430 -14.103 1.00 72.25 117 GLU A O 1
ATOM 932 N N . GLY A 1 118 ? 13.076 10.261 -13.209 1.00 71.62 118 GLY A N 1
ATOM 933 C CA . GLY A 1 118 ? 13.907 9.094 -12.894 1.00 71.62 118 GLY A CA 1
ATOM 934 C C . GLY A 1 118 ? 14.589 9.158 -11.527 1.00 71.62 118 GLY A C 1
ATOM 935 O O . GLY A 1 118 ? 15.559 8.435 -11.290 1.00 71.62 118 GLY A O 1
ATOM 936 N N . GLU A 1 119 ? 14.096 10.000 -10.616 1.00 85.00 119 GLU A N 1
ATOM 937 C CA . GLU A 1 119 ? 14.514 9.982 -9.215 1.00 85.00 119 GLU A CA 1
ATOM 938 C C . GLU A 1 119 ? 14.304 8.612 -8.554 1.00 85.00 119 GLU A C 1
ATOM 940 O O . GLU A 1 119 ? 13.339 7.894 -8.819 1.00 85.00 119 GLU A O 1
ATOM 945 N N . TYR A 1 120 ? 15.215 8.271 -7.641 1.00 85.88 120 TYR A N 1
ATOM 946 C CA . TYR A 1 120 ? 15.127 7.064 -6.830 1.00 85.88 120 TYR A CA 1
ATOM 947 C C . TYR A 1 120 ? 14.531 7.363 -5.462 1.00 85.88 120 TYR A C 1
ATOM 949 O O . TYR A 1 120 ? 14.864 8.360 -4.813 1.00 85.88 120 TYR A O 1
ATOM 957 N N . ARG A 1 121 ? 13.681 6.448 -4.999 1.00 83.00 121 ARG A N 1
ATOM 958 C CA . ARG A 1 121 ? 13.051 6.488 -3.679 1.00 83.00 121 ARG A CA 1
ATOM 959 C C . ARG A 1 121 ? 13.260 5.168 -2.962 1.00 83.00 121 ARG A C 1
ATOM 961 O O . ARG A 1 121 ? 13.279 4.107 -3.580 1.00 83.00 121 ARG A O 1
ATOM 968 N N . THR A 1 122 ? 13.381 5.234 -1.645 1.00 83.12 122 THR A N 1
ATOM 969 C CA . THR A 1 122 ? 13.445 4.042 -0.802 1.00 83.12 122 THR A CA 1
ATOM 970 C C . THR A 1 122 ? 12.095 3.334 -0.802 1.00 83.12 122 THR A C 1
ATOM 972 O O . THR A 1 122 ? 11.069 3.948 -0.510 1.00 83.12 122 THR A O 1
ATOM 975 N N . ALA A 1 123 ? 12.098 2.038 -1.094 1.00 85.56 123 ALA A N 1
ATOM 976 C CA . ALA A 1 123 ? 10.950 1.164 -0.931 1.00 85.56 123 ALA A CA 1
ATOM 977 C C . ALA A 1 123 ? 10.990 0.520 0.459 1.00 85.56 123 ALA A C 1
ATOM 979 O O . ALA A 1 123 ? 11.895 -0.245 0.795 1.00 85.56 123 ALA A O 1
ATOM 980 N N . THR A 1 124 ? 9.980 0.822 1.269 1.00 84.50 124 THR A N 1
ATOM 981 C CA . THR A 1 124 ? 9.822 0.312 2.640 1.00 84.50 124 THR A CA 1
ATOM 982 C C . THR A 1 124 ? 8.948 -0.941 2.708 1.00 84.50 124 THR A C 1
ATOM 984 O O . THR A 1 124 ? 8.731 -1.483 3.785 1.00 84.50 124 THR A O 1
ATOM 987 N N . THR A 1 125 ? 8.488 -1.453 1.561 1.00 85.44 125 THR A N 1
ATOM 988 C CA . THR A 1 125 ? 7.481 -2.521 1.453 1.00 85.44 125 THR A CA 1
ATOM 989 C C . THR A 1 125 ? 7.837 -3.794 2.216 1.00 85.44 125 THR A C 1
ATOM 991 O O . THR A 1 125 ? 6.946 -4.400 2.799 1.00 85.44 125 THR A O 1
ATOM 994 N N . LEU A 1 126 ? 9.113 -4.192 2.271 1.00 84.00 126 LEU A N 1
ATOM 995 C CA . LEU A 1 126 ? 9.507 -5.373 3.047 1.00 84.00 126 LEU A CA 1
ATOM 996 C C . LEU A 1 126 ? 9.379 -5.158 4.558 1.00 84.00 126 LEU A C 1
ATOM 998 O O . LEU A 1 126 ? 8.945 -6.068 5.252 1.00 84.00 126 LEU A O 1
ATOM 1002 N N . PHE A 1 127 ? 9.703 -3.966 5.068 1.00 84.12 127 PHE A N 1
ATOM 1003 C CA . PHE A 1 127 ? 9.501 -3.640 6.485 1.00 84.12 127 PHE A CA 1
ATOM 1004 C C . PHE A 1 127 ? 8.014 -3.671 6.827 1.00 84.12 127 PHE A C 1
ATOM 1006 O O . PHE A 1 127 ? 7.604 -4.317 7.786 1.00 84.12 127 PHE A O 1
ATOM 1013 N N . GLU A 1 128 ? 7.202 -3.039 5.982 1.00 88.56 128 GLU A N 1
ATOM 1014 C CA . GLU A 1 128 ? 5.746 -3.029 6.118 1.00 88.56 128 GLU A CA 1
ATOM 1015 C C . GLU A 1 128 ? 5.174 -4.451 6.097 1.00 88.56 128 GLU A C 1
ATOM 1017 O O . GLU A 1 128 ? 4.324 -4.788 6.917 1.00 88.56 128 GLU A O 1
ATOM 1022 N N . GLN A 1 129 ? 5.659 -5.301 5.187 1.00 88.62 129 GLN A N 1
ATOM 1023 C CA . GLN A 1 129 ? 5.239 -6.694 5.085 1.00 88.62 129 GLN A CA 1
ATOM 1024 C C . GLN A 1 129 ? 5.552 -7.470 6.363 1.00 88.62 129 GLN A C 1
ATOM 1026 O O . GLN A 1 129 ? 4.685 -8.203 6.827 1.00 88.62 129 GLN A O 1
ATOM 1031 N N . GLN A 1 130 ? 6.742 -7.306 6.945 1.00 87.69 130 GLN A N 1
ATOM 1032 C CA . GLN A 1 130 ? 7.095 -8.010 8.180 1.00 87.69 130 GLN A CA 1
ATOM 1033 C C . GLN A 1 130 ? 6.172 -7.620 9.342 1.00 87.69 130 GLN A C 1
ATOM 1035 O O . GLN A 1 130 ? 5.694 -8.505 10.045 1.00 87.69 130 GLN A O 1
ATOM 1040 N N . VAL A 1 131 ? 5.799 -6.338 9.471 1.00 89.19 131 VAL A N 1
ATOM 1041 C CA . VAL A 1 131 ? 4.771 -5.921 10.449 1.00 89.19 131 VAL A CA 1
ATOM 1042 C C . VAL A 1 131 ? 3.448 -6.660 10.209 1.00 89.19 131 VAL A C 1
ATOM 1044 O O . VAL A 1 131 ? 2.815 -7.125 11.149 1.00 89.19 131 VAL A O 1
ATOM 1047 N N . PHE A 1 132 ? 3.017 -6.806 8.953 1.00 89.25 132 PHE A N 1
ATOM 1048 C CA . PHE A 1 132 ? 1.777 -7.523 8.628 1.00 89.25 132 PHE A CA 1
ATOM 1049 C C . PHE A 1 132 ? 1.874 -9.050 8.742 1.00 89.25 132 PHE A C 1
ATOM 1051 O O . PHE A 1 132 ? 0.833 -9.708 8.811 1.00 89.25 132 PHE A O 1
ATOM 1058 N N . LEU A 1 133 ? 3.071 -9.633 8.722 1.00 88.62 133 LEU A N 1
ATOM 1059 C CA . LEU A 1 133 ? 3.272 -11.075 8.885 1.00 88.62 133 LEU A CA 1
ATOM 1060 C C . LEU A 1 133 ? 3.439 -11.483 10.348 1.00 88.62 133 LEU A C 1
ATOM 1062 O O . LEU A 1 133 ? 3.203 -12.648 10.661 1.00 88.62 133 LEU A O 1
ATOM 1066 N N . GLU A 1 134 ? 3.757 -10.533 11.223 1.00 88.88 134 GLU A N 1
ATOM 1067 C CA . GLU A 1 134 ? 3.923 -10.756 12.652 1.00 88.88 134 GLU A CA 1
ATOM 1068 C C . GLU A 1 134 ? 2.698 -11.476 13.268 1.00 88.88 134 GLU A C 1
ATOM 1070 O O . GLU A 1 134 ? 1.583 -10.927 13.279 1.00 88.88 134 GLU A O 1
ATOM 1075 N N . PRO A 1 135 ? 2.862 -12.714 13.780 1.00 86.31 135 PRO A N 1
ATOM 1076 C CA . PRO A 1 135 ? 1.749 -13.507 14.296 1.00 86.31 135 PRO A CA 1
ATOM 1077 C C . PRO A 1 135 ? 1.031 -12.842 15.470 1.00 86.31 135 PRO A C 1
ATOM 1079 O O . PRO A 1 135 ? -0.203 -12.893 15.536 1.00 86.31 135 PRO A O 1
ATOM 1082 N N . SER A 1 136 ? 1.786 -12.171 16.347 1.00 87.19 136 SER A N 1
ATOM 1083 C CA . SER A 1 136 ? 1.259 -11.488 17.534 1.00 87.19 136 SER A CA 1
ATOM 1084 C C . SER A 1 136 ? 0.302 -10.334 17.206 1.00 87.19 136 SER A C 1
ATOM 1086 O O . SER A 1 136 ? -0.504 -9.952 18.052 1.00 87.19 136 SER A O 1
ATOM 1088 N N . LEU A 1 137 ? 0.300 -9.837 15.961 1.00 89.56 137 LEU A N 1
ATOM 1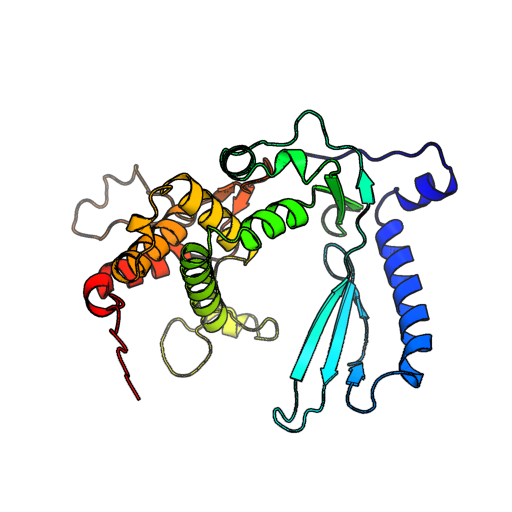089 C CA . LEU A 1 137 ? -0.541 -8.724 15.513 1.00 89.56 137 LEU A CA 1
ATOM 1090 C C . LEU A 1 137 ? -1.855 -9.155 14.833 1.00 89.56 137 LEU A C 1
ATOM 1092 O O . LEU A 1 137 ? -2.444 -8.400 14.055 1.00 89.56 137 LEU A O 1
ATOM 1096 N N . LYS A 1 138 ? -2.338 -10.388 15.043 1.00 87.00 138 LYS A N 1
ATOM 1097 C CA . LYS A 1 138 ? -3.556 -10.899 14.374 1.00 87.00 138 LYS A CA 1
ATOM 1098 C C . LYS A 1 138 ? -4.795 -10.018 14.610 1.00 87.00 138 LYS A C 1
ATOM 1100 O O . LYS A 1 138 ? -5.469 -9.679 13.637 1.00 87.00 138 LYS A O 1
ATOM 1105 N N . SER A 1 139 ? -5.073 -9.618 15.850 1.00 84.44 139 SER A N 1
ATOM 1106 C CA . SER A 1 139 ? -6.246 -8.791 16.189 1.00 84.44 139 SER A CA 1
ATOM 1107 C C . SER A 1 139 ? -6.121 -7.364 15.650 1.00 84.44 139 SER A C 1
ATOM 1109 O O . SER A 1 139 ? -7.075 -6.781 15.147 1.00 84.44 139 SER A O 1
ATOM 1111 N N . GLN A 1 140 ? -4.909 -6.823 15.646 1.00 93.25 140 GLN A N 1
ATOM 1112 C CA . GLN A 1 140 ? -4.594 -5.497 15.127 1.00 93.25 140 GLN A CA 1
ATOM 1113 C C . GLN A 1 140 ? -4.793 -5.433 13.610 1.00 93.25 140 GLN A C 1
ATOM 1115 O O . GLN A 1 140 ? -5.361 -4.477 13.077 1.00 93.25 140 GLN A O 1
ATOM 1120 N N . ARG A 1 141 ? -4.392 -6.494 12.898 1.00 90.44 141 ARG A N 1
ATOM 1121 C CA . ARG A 1 141 ? -4.619 -6.626 11.452 1.00 90.44 141 ARG A CA 1
ATOM 1122 C C . ARG A 1 141 ? -6.101 -6.598 11.094 1.00 90.44 141 ARG A C 1
ATOM 1124 O O . ARG A 1 141 ? -6.438 -6.083 10.031 1.00 90.44 141 ARG A O 1
ATOM 1131 N N . PHE A 1 142 ? -6.983 -7.090 11.964 1.00 88.25 142 PHE A N 1
ATOM 1132 C CA . PHE A 1 142 ? -8.428 -7.012 11.747 1.00 88.25 142 PHE A CA 1
ATOM 1133 C C . PHE A 1 142 ? -8.922 -5.559 11.682 1.00 88.25 142 PHE A C 1
ATOM 1135 O O . PHE A 1 142 ? -9.645 -5.210 10.748 1.00 88.25 142 PHE A O 1
ATOM 1142 N N . VAL A 1 143 ? -8.447 -4.682 12.576 1.00 91.25 143 VAL A N 1
ATOM 1143 C CA . VAL A 1 143 ? -8.744 -3.237 12.526 1.00 91.25 143 VAL A CA 1
ATOM 1144 C C . VAL A 1 143 ? -8.272 -2.629 11.204 1.00 91.25 143 VAL A C 1
ATOM 1146 O O . VAL A 1 143 ? -9.044 -1.954 10.520 1.00 91.25 143 VAL A O 1
ATOM 1149 N N . PHE A 1 144 ? -7.034 -2.921 10.790 1.00 92.81 144 PHE A N 1
ATOM 1150 C CA . PHE A 1 144 ? -6.509 -2.435 9.510 1.00 92.81 144 PHE A CA 1
ATOM 1151 C C . PHE A 1 144 ? -7.346 -2.913 8.313 1.00 92.81 144 PHE A C 1
ATOM 1153 O O . PHE A 1 144 ? -7.608 -2.141 7.386 1.00 92.81 144 PHE A O 1
ATOM 1160 N N . LEU A 1 145 ? -7.787 -4.174 8.321 1.00 89.56 145 LEU A N 1
ATOM 1161 C CA . LEU A 1 145 ? -8.643 -4.731 7.273 1.00 89.56 145 LEU A CA 1
ATOM 1162 C C . LEU A 1 145 ? -10.002 -4.029 7.223 1.00 89.56 145 LEU A C 1
ATOM 1164 O O . LEU A 1 145 ? -10.442 -3.683 6.127 1.00 89.56 145 LEU A O 1
ATOM 1168 N N . ILE A 1 146 ? -10.630 -3.749 8.370 1.00 85.69 146 ILE A N 1
ATOM 1169 C CA . ILE A 1 146 ? -11.877 -2.972 8.424 1.00 85.69 146 ILE A CA 1
ATOM 1170 C C . ILE A 1 146 ? -11.656 -1.571 7.855 1.00 85.69 146 ILE A C 1
ATOM 1172 O O . ILE A 1 146 ? -12.407 -1.145 6.977 1.00 85.69 146 ILE A O 1
ATOM 1176 N N . ALA A 1 147 ? -10.595 -0.880 8.274 1.00 88.25 147 ALA A N 1
ATOM 1177 C CA . ALA A 1 147 ? -10.274 0.449 7.761 1.00 88.25 147 ALA A CA 1
ATOM 1178 C C . ALA A 1 147 ? -10.097 0.428 6.232 1.00 88.25 147 ALA A C 1
ATOM 1180 O O . ALA A 1 147 ? -10.639 1.271 5.512 1.00 88.25 147 ALA A O 1
ATOM 1181 N N . LYS A 1 148 ? -9.395 -0.587 5.711 1.00 85.81 148 LYS A N 1
ATOM 1182 C CA . LYS A 1 148 ? -9.190 -0.789 4.272 1.00 85.81 148 LYS A CA 1
ATOM 1183 C C . LYS A 1 148 ? -10.498 -1.094 3.543 1.00 85.81 148 LYS A C 1
ATOM 1185 O O . LYS A 1 148 ? -10.671 -0.614 2.423 1.00 85.81 148 LYS A O 1
ATOM 1190 N N . LEU A 1 149 ? -11.404 -1.864 4.144 1.00 80.38 149 LEU A N 1
ATOM 1191 C CA . LEU A 1 149 ? -12.725 -2.162 3.587 1.00 80.38 149 LEU A CA 1
ATOM 1192 C C . LEU A 1 149 ? -13.597 -0.909 3.512 1.00 80.38 149 LEU A C 1
ATOM 1194 O O . LEU A 1 149 ? -14.140 -0.642 2.442 1.00 80.38 149 LEU A O 1
ATOM 1198 N N . ILE A 1 150 ? -13.667 -0.122 4.591 1.00 79.62 150 ILE A N 1
ATOM 1199 C CA . ILE A 1 150 ? -14.372 1.169 4.626 1.00 79.62 150 ILE A CA 1
ATOM 1200 C C . ILE A 1 150 ? -13.848 2.049 3.493 1.00 79.62 150 ILE A C 1
ATOM 1202 O O . ILE A 1 150 ? -14.593 2.404 2.585 1.00 79.62 150 ILE A O 1
ATOM 1206 N N . VAL A 1 151 ? -12.538 2.303 3.470 1.00 78.19 151 VAL A N 1
ATOM 1207 C CA . VAL A 1 151 ? -11.890 3.111 2.430 1.00 78.19 151 VAL A CA 1
ATOM 1208 C C . VAL A 1 151 ? -12.190 2.557 1.034 1.00 78.19 151 VAL A C 1
ATOM 1210 O O . VAL A 1 151 ? -12.554 3.323 0.152 1.00 78.19 151 VAL A O 1
ATOM 1213 N N . SER A 1 152 ? -12.090 1.243 0.815 1.00 72.38 152 SER A N 1
ATOM 1214 C CA . SER A 1 152 ? -12.359 0.608 -0.485 1.00 72.38 152 SER A CA 1
ATOM 1215 C C . SER A 1 152 ? -13.799 0.819 -0.961 1.00 72.38 152 SER A C 1
ATOM 1217 O O . SER A 1 152 ? -14.018 1.158 -2.121 1.00 72.38 152 SER A O 1
ATOM 1219 N N . LYS A 1 153 ? -14.786 0.686 -0.067 1.00 68.44 153 LYS A N 1
ATOM 1220 C CA . LYS A 1 153 ? -16.207 0.916 -0.385 1.00 68.44 153 LYS A CA 1
ATOM 1221 C C . LYS A 1 153 ? -16.528 2.381 -0.680 1.00 68.44 153 LYS A C 1
ATOM 1223 O O . LYS A 1 153 ? -17.520 2.664 -1.351 1.00 68.44 153 LYS A O 1
ATOM 1228 N N . LEU A 1 154 ? -15.683 3.287 -0.202 1.00 66.88 154 LEU A N 1
ATOM 1229 C CA . LEU A 1 154 ? -15.778 4.726 -0.415 1.00 66.88 154 LEU A CA 1
ATOM 1230 C C . LEU A 1 154 ? -14.842 5.232 -1.534 1.00 66.88 154 LEU A C 1
ATOM 1232 O O . LEU A 1 154 ? -14.788 6.434 -1.781 1.00 66.88 154 LEU A O 1
ATOM 1236 N N . LYS A 1 155 ? -14.058 4.366 -2.199 1.00 60.62 155 LYS A N 1
ATOM 1237 C CA . LYS A 1 155 ? -13.200 4.799 -3.312 1.00 60.62 155 LYS A CA 1
ATOM 1238 C C . LYS A 1 155 ? -14.042 5.118 -4.537 1.00 60.62 155 LYS A C 1
ATOM 1240 O O . LYS A 1 155 ? -14.901 4.344 -4.949 1.00 60.62 155 LYS A O 1
ATOM 1245 N N . THR A 1 156 ? -13.712 6.238 -5.173 1.00 52.34 156 THR A N 1
ATOM 1246 C CA . THR A 1 156 ? -14.191 6.559 -6.514 1.00 52.34 156 THR A CA 1
ATOM 1247 C C . THR A 1 156 ? -13.388 5.787 -7.559 1.00 52.34 156 THR A C 1
ATOM 1249 O O . THR A 1 156 ? -12.159 5.706 -7.502 1.00 52.34 156 THR A O 1
ATOM 1252 N N . GLU A 1 157 ? -14.084 5.221 -8.540 1.00 48.19 157 GLU A N 1
ATOM 1253 C CA . GLU A 1 157 ? -13.446 4.562 -9.675 1.00 48.19 157 GLU A CA 1
ATOM 1254 C C . GLU A 1 157 ? -12.718 5.576 -10.574 1.00 48.19 157 GLU A C 1
ATOM 1256 O O . GLU A 1 157 ? -13.243 6.646 -10.903 1.00 48.19 157 GLU A O 1
ATOM 1261 N N . LYS A 1 158 ? -11.496 5.238 -11.014 1.00 44.59 158 LYS A N 1
ATOM 1262 C CA . LYS A 1 158 ? -10.617 6.160 -11.766 1.00 44.59 158 LYS A CA 1
ATOM 1263 C C . LYS A 1 158 ? -11.238 6.655 -13.081 1.00 44.59 158 LYS A C 1
ATOM 1265 O O . LYS A 1 158 ? -10.990 7.802 -13.459 1.00 44.59 158 LYS A O 1
ATOM 1270 N N . TRP A 1 159 ? -12.049 5.817 -13.732 1.00 43.56 159 TRP A N 1
ATOM 1271 C CA . TRP A 1 159 ? -12.710 6.087 -15.015 1.00 43.56 159 TRP A CA 1
ATOM 1272 C C . TRP A 1 159 ? -13.878 7.079 -14.918 1.00 43.56 159 TRP A C 1
ATOM 1274 O O . TRP A 1 159 ? -14.387 7.517 -15.947 1.00 43.56 159 TRP A O 1
ATOM 1284 N N . ALA A 1 160 ? -14.300 7.466 -13.710 1.00 40.16 160 ALA A N 1
ATOM 1285 C CA . ALA A 1 160 ? -15.392 8.415 -13.551 1.00 40.16 160 ALA A CA 1
ATOM 1286 C C . ALA A 1 160 ? -15.014 9.809 -14.118 1.00 40.16 160 ALA A C 1
ATOM 1288 O O . ALA A 1 160 ? -13.943 10.338 -13.786 1.00 40.16 160 ALA A O 1
ATOM 1289 N N . PRO A 1 161 ? -15.879 10.427 -14.945 1.00 43.69 161 PRO A N 1
ATOM 1290 C CA . PRO A 1 161 ? -15.708 11.791 -15.446 1.00 43.69 161 PRO A CA 1
ATOM 1291 C C . PRO A 1 161 ? -15.463 12.830 -14.341 1.00 43.69 161 PRO A C 1
ATOM 1293 O O . PRO A 1 161 ? -16.023 12.724 -13.249 1.00 43.69 161 PRO A O 1
ATOM 1296 N N . ILE A 1 162 ? -14.654 13.858 -14.625 1.00 47.97 162 ILE A N 1
ATOM 1297 C CA . ILE A 1 162 ? -14.204 14.847 -13.623 1.00 47.97 162 ILE A CA 1
ATOM 1298 C C . ILE A 1 162 ? -15.377 15.599 -12.970 1.00 47.97 162 ILE A C 1
ATOM 1300 O O . ILE A 1 162 ? -15.478 15.659 -11.751 1.00 47.97 162 ILE A O 1
ATOM 1304 N N . HIS A 1 163 ? -16.377 15.987 -13.763 1.00 46.56 163 HIS A N 1
ATOM 1305 C CA . HIS A 1 163 ? -17.593 16.638 -13.274 1.00 46.56 163 HIS A CA 1
ATOM 1306 C C . HIS A 1 163 ? -18.465 15.715 -12.396 1.00 46.56 163 HIS A C 1
ATOM 1308 O O . HIS A 1 163 ? -19.249 16.194 -11.581 1.00 46.56 163 HIS A O 1
ATOM 1314 N N . LEU A 1 164 ? -18.343 14.384 -12.527 1.00 43.06 164 LEU A N 1
ATOM 1315 C CA . LEU A 1 164 ? -19.010 13.403 -11.656 1.00 43.06 164 LEU A CA 1
ATOM 1316 C C . LEU A 1 164 ? -18.242 13.142 -10.353 1.00 43.06 164 LEU A C 1
ATOM 1318 O O . LEU A 1 164 ? -18.873 12.718 -9.376 1.00 43.06 164 LEU A O 1
ATOM 1322 N N . LYS A 1 165 ? -16.923 13.391 -10.349 1.00 49.06 165 LYS A N 1
ATOM 1323 C CA . LYS A 1 165 ? -16.060 13.425 -9.155 1.00 49.06 165 LYS A CA 1
ATOM 1324 C C . LYS A 1 165 ? -16.340 14.673 -8.306 1.00 49.06 165 LYS A C 1
ATOM 1326 O O . LYS A 1 165 ? -16.236 14.600 -7.089 1.00 49.06 165 LYS A O 1
ATOM 1331 N N . GLU A 1 166 ? -16.761 15.770 -8.938 1.00 42.97 166 GLU A N 1
ATOM 1332 C CA . GLU A 1 166 ? -17.016 17.065 -8.287 1.00 42.97 166 GLU A CA 1
ATOM 1333 C C . GLU A 1 166 ? -18.476 17.274 -7.819 1.00 42.97 166 GLU A C 1
ATOM 1335 O O . GLU A 1 166 ? -18.701 17.989 -6.847 1.00 42.97 166 GLU A O 1
ATOM 1340 N N . ARG A 1 167 ? -19.486 16.657 -8.463 1.00 36.81 167 ARG A N 1
ATOM 1341 C CA . ARG A 1 167 ? -20.907 17.057 -8.294 1.00 36.81 167 ARG A CA 1
ATOM 1342 C C . ARG A 1 167 ? -21.719 16.491 -7.118 1.00 36.81 167 ARG A C 1
ATOM 1344 O O . ARG A 1 167 ? -22.738 17.102 -6.822 1.00 36.81 167 ARG A O 1
ATOM 1351 N N . LEU A 1 168 ? -21.421 15.342 -6.495 1.00 37.75 168 LEU A N 1
ATOM 1352 C CA . LEU A 1 168 ? -22.419 14.692 -5.607 1.00 37.75 168 LEU A CA 1
ATOM 1353 C C . LEU A 1 168 ? -21.842 14.061 -4.330 1.00 37.75 168 LEU A C 1
ATOM 1355 O O . LEU A 1 168 ? -21.078 13.099 -4.391 1.00 37.75 168 LEU A O 1
ATOM 1359 N N . LYS A 1 169 ? -22.313 14.612 -3.200 1.00 40.88 169 LYS A N 1
ATOM 1360 C CA . LYS A 1 169 ? -21.982 14.361 -1.786 1.00 40.88 169 LYS A CA 1
ATOM 1361 C C . LYS A 1 169 ? -23.086 13.605 -1.005 1.00 40.88 169 LYS A C 1
ATOM 1363 O O . LYS A 1 169 ? -23.019 13.584 0.214 1.00 40.88 169 LYS A O 1
ATOM 1368 N N . TYR A 1 170 ? -24.109 13.027 -1.643 1.00 32.50 170 TYR A N 1
ATOM 1369 C CA . TYR A 1 170 ? -25.278 12.465 -0.935 1.00 32.50 170 TYR A CA 1
ATOM 1370 C C . TYR A 1 170 ? -25.700 11.067 -1.439 1.00 32.50 170 TYR A C 1
ATOM 1372 O O . TYR A 1 170 ? -25.510 10.732 -2.605 1.00 32.50 170 TYR A O 1
ATOM 1380 N N . PHE A 1 171 ? -26.202 10.276 -0.488 1.00 29.36 171 PHE A N 1
ATOM 1381 C CA . PHE A 1 171 ? -26.373 8.817 -0.385 1.00 29.36 171 PHE A CA 1
ATOM 1382 C C . PHE A 1 171 ? -27.121 8.064 -1.508 1.00 29.36 171 PHE A C 1
ATOM 1384 O O . PHE A 1 171 ? -28.104 8.553 -2.050 1.00 29.36 171 PHE A O 1
ATOM 1391 N N . ASP A 1 172 ? -26.657 6.838 -1.799 1.00 30.69 172 ASP A N 1
ATOM 1392 C CA . ASP A 1 172 ? -27.260 5.524 -1.453 1.00 30.69 172 ASP A CA 1
ATOM 1393 C C . ASP A 1 172 ? -26.984 4.461 -2.549 1.00 30.69 172 ASP A C 1
ATOM 1395 O O . ASP A 1 172 ? -27.051 4.727 -3.750 1.00 30.69 172 ASP A O 1
ATOM 1399 N N . 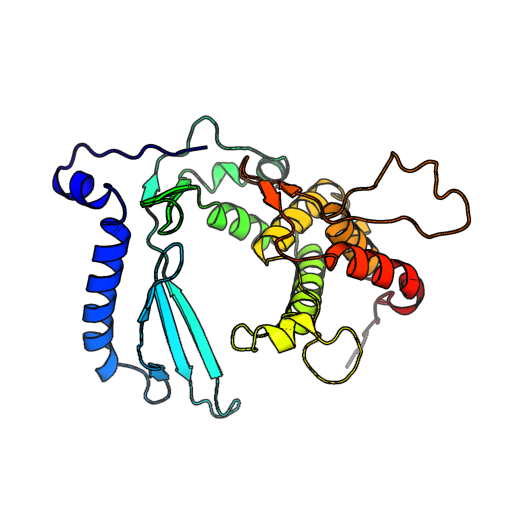SER A 1 173 ? -26.642 3.240 -2.130 1.00 36.22 173 SER A N 1
ATOM 1400 C CA . SER A 1 173 ? -26.416 2.005 -2.920 1.00 36.22 173 SER A CA 1
ATOM 1401 C C . SER A 1 173 ? -25.282 1.934 -3.973 1.00 36.22 173 SER A C 1
ATOM 1403 O O . SER A 1 173 ? -25.093 0.888 -4.595 1.00 36.22 173 SER A O 1
ATOM 1405 N N . ARG A 1 174 ? -24.448 2.965 -4.160 1.00 39.47 174 ARG A N 1
ATOM 1406 C CA . ARG A 1 174 ? -23.262 2.927 -5.052 1.00 39.47 174 ARG A CA 1
ATOM 1407 C C . ARG A 1 174 ? -22.007 3.331 -4.282 1.00 39.47 174 ARG A C 1
ATOM 1409 O O . ARG A 1 174 ? -22.108 4.207 -3.430 1.00 39.47 174 ARG A O 1
ATOM 1416 N N . THR A 1 175 ? -20.854 2.707 -4.579 1.00 40.12 175 THR A N 1
ATOM 1417 C CA . THR A 1 175 ? -19.510 3.057 -4.051 1.00 40.12 175 THR A CA 1
ATOM 1418 C C . THR A 1 175 ? -19.433 4.547 -3.746 1.00 40.12 175 THR A C 1
ATOM 1420 O O . THR A 1 175 ? -19.550 5.379 -4.653 1.00 40.12 175 THR A O 1
ATOM 1423 N N . PHE A 1 176 ? -19.368 4.866 -2.456 1.00 41.03 176 PHE A N 1
ATOM 1424 C CA . PHE A 1 176 ? -19.587 6.215 -1.960 1.00 41.03 176 PHE A CA 1
ATOM 1425 C C . PHE A 1 176 ? -18.517 7.146 -2.522 1.00 41.03 176 PHE A C 1
ATOM 1427 O O . PHE A 1 176 ? -17.356 6.780 -2.657 1.00 41.03 176 PHE A O 1
ATOM 1434 N N . LYS A 1 177 ? -18.913 8.370 -2.858 1.00 50.56 177 LYS A N 1
ATOM 1435 C CA . LYS A 1 177 ? -18.044 9.386 -3.451 1.00 50.56 177 LYS A CA 1
ATOM 1436 C C . LYS A 1 177 ? -17.398 10.232 -2.360 1.00 50.56 177 LYS A C 1
ATOM 1438 O O . LYS A 1 177 ? -17.704 11.414 -2.225 1.00 50.56 177 LYS A O 1
ATOM 1443 N N . ILE A 1 178 ? -16.518 9.625 -1.568 1.00 49.31 178 ILE A N 1
ATOM 1444 C CA . ILE A 1 178 ? -15.677 10.368 -0.628 1.00 49.31 178 ILE A CA 1
ATOM 1445 C C . ILE A 1 178 ? -14.233 10.255 -1.121 1.00 49.31 178 ILE A C 1
ATOM 1447 O O . ILE A 1 178 ? -13.772 9.154 -1.412 1.00 49.31 178 ILE A O 1
ATOM 1451 N N . PRO A 1 179 ? -13.487 11.358 -1.263 1.00 51.75 179 PRO A N 1
ATOM 1452 C CA . PRO A 1 179 ? -12.100 11.270 -1.689 1.00 51.75 179 PRO A CA 1
ATOM 1453 C C . PRO A 1 179 ? -11.247 10.640 -0.576 1.00 51.75 179 PRO A C 1
ATOM 1455 O O . PRO A 1 179 ? -10.808 11.338 0.319 1.00 51.75 179 PRO A O 1
ATOM 1458 N N . VAL A 1 180 ? -11.064 9.323 -0.546 1.00 56.59 180 VAL A N 1
ATOM 1459 C CA . VAL A 1 180 ? -10.474 8.632 0.617 1.00 56.59 180 VAL A CA 1
ATOM 1460 C C . VAL A 1 180 ? -8.940 8.633 0.667 1.00 56.59 180 VAL A C 1
ATOM 1462 O O . VAL A 1 180 ? -8.298 8.679 -0.385 1.00 56.59 180 VAL A O 1
ATOM 1465 N N . PRO A 1 181 ? -8.333 8.488 1.866 1.00 62.16 181 PRO A N 1
ATOM 1466 C CA . PRO A 1 181 ? -6.885 8.396 2.004 1.00 62.16 181 PRO A CA 1
ATOM 1467 C C . PRO A 1 181 ? -6.297 7.267 1.152 1.00 62.16 181 PRO A C 1
ATOM 1469 O O . PRO A 1 181 ? -6.877 6.182 1.008 1.00 62.16 181 PRO A O 1
ATOM 1472 N N . SER A 1 182 ? -5.110 7.505 0.597 1.00 70.81 182 SER A N 1
ATOM 1473 C CA . SER A 1 182 ? -4.388 6.476 -0.143 1.00 70.81 182 SER A CA 1
ATOM 1474 C C . SER A 1 182 ? -4.052 5.290 0.767 1.00 70.81 182 SER A C 1
ATOM 1476 O O . SER A 1 182 ? -3.902 5.416 1.984 1.00 70.81 182 SER A O 1
ATOM 1478 N N . GLY A 1 183 ? -3.909 4.097 0.178 1.00 76.88 183 GLY A N 1
ATOM 1479 C CA . GLY A 1 183 ? -3.582 2.895 0.957 1.00 76.88 183 GLY A CA 1
ATOM 1480 C C . GLY A 1 183 ? -2.241 3.006 1.691 1.00 76.88 183 GLY A C 1
ATOM 1481 O O . GLY A 1 183 ? -2.022 2.325 2.686 1.00 76.88 183 GLY A O 1
ATOM 1482 N N . PHE A 1 184 ? -1.352 3.876 1.217 1.00 79.88 184 PHE A N 1
ATOM 1483 C CA . PHE A 1 184 ? -0.090 4.182 1.871 1.00 79.88 184 PHE A CA 1
ATOM 1484 C C . PHE A 1 184 ? -0.274 5.010 3.153 1.00 79.88 184 PHE A C 1
ATOM 1486 O O . PHE A 1 184 ? 0.287 4.652 4.190 1.00 79.88 184 PHE A O 1
ATOM 1493 N N . LEU A 1 185 ? -1.101 6.061 3.105 1.00 81.62 185 LEU A N 1
ATOM 1494 C CA . LEU A 1 185 ? -1.439 6.880 4.275 1.00 81.62 185 LEU A CA 1
ATOM 1495 C C . LEU A 1 185 ? -2.114 6.037 5.357 1.00 81.62 185 LEU A C 1
ATOM 1497 O O . LEU A 1 185 ? -1.749 6.119 6.526 1.00 81.62 185 LEU A O 1
ATOM 1501 N N . LEU A 1 186 ? -3.030 5.155 4.944 1.00 88.19 186 LEU A N 1
ATOM 1502 C CA . LEU A 1 186 ? -3.724 4.242 5.848 1.00 88.19 186 LEU A CA 1
ATOM 1503 C C . LEU A 1 186 ? -2.767 3.285 6.575 1.00 88.19 186 LEU A C 1
ATOM 1505 O O . LEU A 1 186 ? -2.934 3.048 7.768 1.00 88.19 186 LEU A O 1
ATOM 1509 N N . LYS A 1 187 ? -1.751 2.756 5.878 1.00 91.38 187 LYS A N 1
ATOM 1510 C CA . LYS A 1 187 ? -0.709 1.921 6.502 1.00 91.38 187 LYS A CA 1
ATOM 1511 C C . LYS A 1 187 ? 0.121 2.711 7.509 1.00 91.38 187 LYS A C 1
ATOM 1513 O O . LYS A 1 187 ? 0.360 2.216 8.600 1.00 91.38 187 LYS A O 1
ATOM 1518 N N . SER A 1 188 ? 0.534 3.928 7.155 1.00 90.88 188 SER A N 1
ATOM 1519 C CA . SER A 1 188 ? 1.332 4.763 8.061 1.00 90.88 188 SER A CA 1
ATOM 1520 C C . SER A 1 188 ? 0.549 5.108 9.330 1.00 90.88 188 SER A C 1
ATOM 1522 O O . SER A 1 188 ? 1.075 4.927 10.422 1.00 90.88 188 SER A O 1
ATOM 1524 N N . ALA A 1 189 ? -0.722 5.505 9.201 1.00 91.62 189 ALA A N 1
ATOM 1525 C CA . ALA A 1 189 ? -1.604 5.742 10.344 1.00 91.62 189 ALA A CA 1
ATOM 1526 C C . ALA A 1 189 ? -1.767 4.493 11.220 1.00 91.62 189 ALA A C 1
ATOM 1528 O O . ALA A 1 189 ? -1.638 4.579 12.433 1.00 91.62 189 ALA A O 1
ATOM 1529 N N . PHE A 1 190 ? -1.962 3.319 10.612 1.00 94.69 190 PHE A N 1
ATOM 1530 C CA . PHE A 1 190 ? -2.033 2.059 11.353 1.00 94.69 190 PHE A CA 1
ATOM 1531 C C . PHE A 1 190 ? -0.746 1.747 12.130 1.00 94.69 190 PHE A C 1
ATOM 1533 O O . PHE A 1 190 ? -0.818 1.300 13.269 1.00 94.69 190 PHE A O 1
ATOM 1540 N N . PHE A 1 191 ? 0.433 1.990 11.553 1.00 94.19 191 PHE A N 1
ATOM 1541 C CA . PHE A 1 191 ? 1.692 1.763 12.265 1.00 94.19 191 PHE A CA 1
ATOM 1542 C C . PHE A 1 191 ? 1.894 2.738 13.430 1.00 94.19 191 PHE A C 1
ATOM 1544 O O . PHE A 1 191 ? 2.351 2.319 14.489 1.00 94.19 191 PHE A O 1
ATOM 1551 N N . TYR A 1 192 ? 1.499 4.005 13.287 1.00 92.75 192 TYR A N 1
ATOM 1552 C CA . TYR A 1 192 ? 1.478 4.921 14.431 1.00 92.75 192 TYR A CA 1
ATOM 1553 C C . TYR A 1 192 ? 0.468 4.482 15.497 1.00 92.75 192 TYR A C 1
ATOM 1555 O O . TYR A 1 192 ? 0.770 4.542 16.684 1.00 92.75 192 TYR A O 1
ATOM 1563 N N . GLU A 1 193 ? -0.691 3.968 15.089 1.00 94.81 193 GLU A N 1
ATOM 1564 C CA . GLU A 1 193 ? -1.700 3.445 16.010 1.00 94.81 193 GLU A CA 1
ATOM 1565 C C . GLU A 1 193 ? -1.171 2.251 16.823 1.00 94.81 193 GLU A C 1
ATOM 1567 O O . GLU A 1 193 ? -1.312 2.217 18.044 1.00 94.81 193 GLU A O 1
ATOM 1572 N N . LEU A 1 194 ? -0.493 1.306 16.163 1.00 94.44 194 LEU A N 1
ATOM 1573 C CA . LEU A 1 194 ? 0.216 0.189 16.802 1.00 94.44 194 LEU A CA 1
ATOM 1574 C C . LEU A 1 194 ? 1.270 0.658 17.811 1.00 94.44 194 LEU A C 1
ATOM 1576 O O . LEU A 1 194 ? 1.462 0.035 18.855 1.00 94.44 194 LEU A O 1
ATOM 1580 N N . GLU A 1 195 ? 1.992 1.727 17.484 1.00 92.25 195 GLU A N 1
ATOM 1581 C CA . GLU A 1 195 ? 3.017 2.285 18.360 1.00 92.25 195 GLU A CA 1
ATOM 1582 C C . GLU A 1 195 ? 2.414 2.924 19.614 1.00 92.25 195 GLU A C 1
ATOM 1584 O O . GLU A 1 195 ? 2.907 2.661 20.716 1.00 92.25 195 GLU A O 1
ATOM 1589 N N . ASN A 1 196 ? 1.347 3.708 19.436 1.00 92.75 196 ASN A N 1
ATOM 1590 C CA . ASN A 1 196 ? 0.661 4.451 20.493 1.00 92.75 196 ASN A CA 1
ATOM 1591 C C . ASN A 1 196 ? -0.163 3.545 21.420 1.00 92.75 196 ASN A C 1
ATOM 1593 O O . ASN A 1 196 ? -0.345 3.872 22.590 1.00 92.75 196 ASN A O 1
ATOM 1597 N N . HIS A 1 197 ? -0.621 2.395 20.918 1.00 93.62 197 HIS A N 1
ATOM 1598 C CA . HIS A 1 197 ? -1.461 1.446 21.649 1.00 93.62 197 HIS A CA 1
ATOM 1599 C C . HIS A 1 197 ? -0.810 0.060 21.720 1.00 93.62 197 HIS A C 1
ATOM 1601 O O . HIS A 1 197 ? -1.264 -0.884 21.073 1.00 93.62 197 HIS A O 1
ATOM 1607 N N . PRO A 1 198 ? 0.271 -0.109 22.503 1.00 89.50 198 PRO A N 1
ATOM 1608 C CA . PRO A 1 198 ? 0.970 -1.388 22.599 1.00 89.50 198 PRO A CA 1
ATOM 1609 C C . PRO A 1 198 ? 0.204 -2.442 23.413 1.00 89.50 198 PRO A C 1
ATOM 1611 O O . PRO A 1 198 ? 0.549 -3.621 23.350 1.00 89.50 198 PRO A O 1
ATOM 1614 N N . ASN A 1 199 ? -0.801 -2.045 24.202 1.00 89.75 199 ASN A N 1
ATOM 1615 C CA . ASN A 1 199 ? -1.543 -2.953 25.072 1.00 89.75 199 ASN A CA 1
ATOM 1616 C C . ASN A 1 199 ? -2.513 -3.819 24.246 1.00 89.75 199 ASN A C 1
ATOM 1618 O O . ASN A 1 199 ? -3.394 -3.263 23.592 1.00 89.75 199 ASN A O 1
ATOM 1622 N N . PRO A 1 200 ? -2.438 -5.164 24.302 1.00 87.62 200 PRO A N 1
ATOM 1623 C CA . PRO A 1 200 ? -3.360 -6.040 23.574 1.00 87.62 200 PRO A CA 1
ATOM 1624 C C . PRO A 1 200 ? -4.846 -5.785 23.869 1.00 87.62 200 PRO A C 1
ATOM 1626 O O . PRO A 1 200 ? -5.690 -6.026 23.007 1.00 87.62 200 PRO A O 1
ATOM 1629 N N . ASN A 1 201 ? -5.178 -5.277 25.062 1.00 90.31 201 ASN A N 1
ATOM 1630 C CA . ASN A 1 201 ? -6.557 -4.951 25.428 1.00 90.31 201 ASN A CA 1
ATOM 1631 C C . ASN A 1 201 ? -7.152 -3.805 24.595 1.00 90.31 201 ASN A C 1
ATOM 1633 O O . ASN A 1 201 ? -8.362 -3.802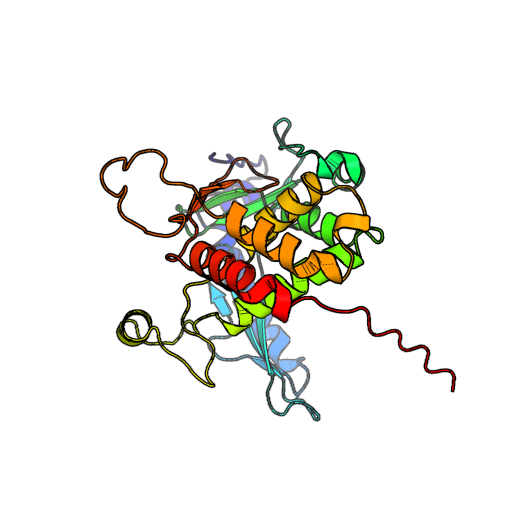 24.388 1.00 90.31 201 ASN A O 1
ATOM 1637 N N . ASP A 1 202 ? -6.324 -2.907 24.051 1.00 92.62 202 ASP A N 1
ATOM 1638 C CA . ASP A 1 202 ? -6.766 -1.790 23.198 1.00 92.62 202 ASP A CA 1
ATOM 1639 C C . ASP A 1 202 ? -7.260 -2.260 21.815 1.00 92.62 202 ASP A C 1
ATOM 1641 O O . ASP A 1 202 ? -7.777 -1.467 21.027 1.00 92.62 202 ASP A O 1
ATOM 1645 N N . TRP A 1 203 ? -7.103 -3.554 21.511 1.00 92.06 203 TRP A N 1
ATOM 1646 C CA . TRP A 1 203 ? -7.394 -4.169 20.212 1.00 92.06 203 TRP A CA 1
ATOM 1647 C C . TRP A 1 203 ? -8.485 -5.239 20.274 1.00 92.06 203 TRP A C 1
ATOM 1649 O O . TRP A 1 203 ? -8.658 -6.011 19.327 1.00 92.06 203 TRP A O 1
ATOM 1659 N N . LYS A 1 204 ? -9.219 -5.300 21.389 1.00 89.31 204 LYS A N 1
ATOM 1660 C CA . LYS A 1 204 ? -10.422 -6.128 21.526 1.00 89.31 204 LYS A CA 1
ATOM 1661 C C . LYS A 1 204 ? -11.562 -5.594 20.656 1.00 89.31 204 LYS A C 1
ATOM 1663 O O . LYS A 1 204 ? -11.537 -4.443 20.219 1.00 89.31 204 LYS A O 1
ATOM 1668 N N . ALA A 1 205 ? -12.576 -6.427 20.411 1.00 86.31 205 ALA A N 1
ATOM 1669 C CA . ALA A 1 205 ? -13.685 -6.103 19.506 1.00 86.31 205 ALA A CA 1
ATOM 1670 C C . ALA A 1 205 ? -14.387 -4.779 19.864 1.00 86.31 205 ALA A C 1
ATOM 1672 O O . ALA A 1 205 ? -14.664 -3.960 18.986 1.00 86.31 205 ALA A O 1
ATOM 1673 N N . ASN A 1 206 ? -14.588 -4.524 21.158 1.00 85.69 206 ASN A N 1
ATOM 1674 C CA . ASN A 1 206 ? -15.214 -3.303 21.663 1.00 85.69 206 ASN A CA 1
ATOM 1675 C C . ASN A 1 206 ? -14.365 -2.033 21.457 1.00 85.69 206 ASN A C 1
ATOM 1677 O O . ASN A 1 206 ? -14.917 -0.936 21.467 1.00 85.69 206 ASN A O 1
ATOM 1681 N N . CYS A 1 207 ? -13.055 -2.166 21.237 1.00 90.69 207 CYS A N 1
ATOM 1682 C CA . CYS A 1 207 ? -12.131 -1.055 20.997 1.00 90.69 207 CYS A CA 1
ATOM 1683 C C . CYS A 1 207 ? -11.857 -0.809 19.505 1.00 90.69 207 CYS A C 1
ATOM 1685 O O . CYS A 1 207 ? -11.196 0.170 19.161 1.00 90.69 207 CYS A O 1
ATOM 1687 N N . VAL A 1 208 ? -12.363 -1.658 18.599 1.00 90.50 208 VAL A N 1
ATOM 1688 C CA . VAL A 1 208 ? -12.108 -1.549 17.149 1.00 90.50 208 VAL A CA 1
ATOM 1689 C C . VAL A 1 208 ? -12.491 -0.171 16.612 1.00 90.50 208 VAL A C 1
ATOM 1691 O O . VAL A 1 208 ? -11.711 0.434 15.881 1.00 90.50 208 VAL A O 1
ATOM 1694 N N . VAL A 1 209 ? -13.667 0.342 16.988 1.00 90.88 209 VAL A N 1
ATOM 1695 C CA . VAL A 1 209 ? -14.141 1.661 16.537 1.00 90.88 209 VAL A CA 1
ATOM 1696 C C . VAL A 1 209 ? -13.215 2.775 17.028 1.00 90.88 209 VAL A C 1
ATOM 1698 O O . VAL A 1 209 ? -12.881 3.662 16.250 1.00 90.88 209 VAL A O 1
ATOM 1701 N N . ASP A 1 210 ? -12.719 2.683 18.264 1.00 94.31 210 ASP A N 1
ATOM 1702 C CA . ASP A 1 210 ? -11.773 3.656 18.820 1.00 94.31 210 ASP A CA 1
ATOM 1703 C C . ASP A 1 210 ? -10.448 3.674 18.066 1.00 94.31 210 ASP A C 1
ATOM 1705 O O . ASP A 1 210 ? -9.929 4.746 17.757 1.00 94.31 210 ASP A O 1
ATOM 1709 N N . ARG A 1 211 ? -9.932 2.498 17.696 1.00 95.38 211 ARG A N 1
ATOM 1710 C CA . ARG A 1 211 ? -8.716 2.409 16.879 1.00 95.38 211 ARG A CA 1
ATOM 1711 C C . ARG A 1 211 ? -8.929 2.982 15.478 1.00 95.38 211 ARG A C 1
ATOM 1713 O O . ARG A 1 211 ? -8.048 3.646 14.942 1.00 95.38 211 ARG A O 1
ATOM 1720 N N . LEU A 1 212 ? -10.103 2.767 14.877 1.00 92.19 212 LEU A N 1
ATOM 1721 C CA . LEU A 1 212 ? -10.444 3.371 13.583 1.00 92.19 212 LEU A CA 1
ATOM 1722 C C . LEU A 1 212 ? -10.505 4.901 13.679 1.00 92.19 212 LEU A C 1
ATOM 1724 O O . LEU A 1 212 ? -9.958 5.582 12.811 1.00 92.19 212 LEU A O 1
ATOM 1728 N N . ILE A 1 213 ? -11.128 5.438 14.733 1.00 92.12 213 ILE A N 1
ATOM 1729 C CA . ILE A 1 213 ? -11.171 6.882 15.003 1.00 92.12 213 ILE A CA 1
ATOM 1730 C C . ILE A 1 213 ? -9.748 7.432 15.141 1.00 92.12 213 ILE A C 1
ATOM 1732 O O . ILE A 1 213 ? -9.414 8.392 14.448 1.00 92.12 213 ILE A O 1
ATOM 1736 N N . GLY A 1 214 ? -8.899 6.801 15.961 1.00 92.25 214 GLY A N 1
ATOM 1737 C CA . GLY A 1 214 ? -7.494 7.184 16.149 1.00 92.25 214 GLY A CA 1
ATOM 1738 C C . GLY A 1 214 ? -6.722 7.235 14.831 1.00 92.25 214 GLY A C 1
ATOM 1739 O O . GLY A 1 214 ? -6.144 8.269 14.486 1.00 92.25 214 GLY A O 1
ATOM 1740 N N . MET A 1 215 ? -6.836 6.179 14.019 1.00 92.12 215 MET A N 1
ATOM 1741 C CA . MET A 1 215 ? -6.217 6.112 12.693 1.00 92.12 215 MET A CA 1
ATOM 1742 C C . MET A 1 215 ? -6.671 7.235 11.751 1.00 92.12 215 MET A C 1
ATOM 1744 O O . MET A 1 215 ? -5.849 7.764 11.006 1.00 92.12 215 MET A O 1
ATOM 1748 N N . PHE A 1 216 ? -7.958 7.600 11.721 1.00 89.56 216 PHE A N 1
ATOM 1749 C CA . PHE A 1 216 ? -8.430 8.691 10.856 1.00 89.56 216 PHE A CA 1
ATOM 1750 C C . PHE A 1 216 ? -8.083 10.071 11.426 1.00 89.56 216 PHE A C 1
ATOM 1752 O O . PHE A 1 216 ? -7.680 10.956 10.666 1.00 89.56 216 PHE A O 1
ATOM 1759 N N . LYS A 1 217 ? -8.144 10.255 12.750 1.00 88.69 217 LYS A N 1
ATOM 1760 C CA . LYS A 1 217 ? -7.717 11.490 13.426 1.00 88.69 217 LYS A CA 1
ATOM 1761 C C . LYS A 1 217 ? -6.225 11.756 13.265 1.00 88.69 217 LYS A C 1
ATOM 1763 O O . LYS A 1 217 ? -5.849 12.909 13.092 1.00 88.69 217 LYS A O 1
ATOM 1768 N N . SER A 1 218 ? -5.380 10.725 13.206 1.00 88.00 218 SER A N 1
ATOM 1769 C CA . SER A 1 218 ? -3.942 10.895 12.942 1.00 88.00 218 SER A CA 1
ATOM 1770 C C . SER A 1 218 ? -3.649 11.463 11.545 1.00 88.00 218 SER A C 1
ATOM 1772 O O . SER A 1 218 ? -2.533 11.895 11.265 1.00 88.00 218 SER A O 1
ATOM 1774 N N . MET A 1 219 ? -4.635 11.433 10.644 1.00 86.62 219 MET A N 1
ATOM 1775 C CA . MET A 1 219 ? -4.571 12.053 9.317 1.00 86.62 219 MET A CA 1
ATOM 1776 C C . MET A 1 219 ? -5.076 13.500 9.318 1.00 86.62 219 MET A C 1
ATOM 1778 O O . MET A 1 219 ? -5.136 14.134 8.261 1.00 86.62 219 MET A O 1
ATOM 1782 N N . CYS A 1 220 ? -5.480 14.004 10.481 1.00 85.62 220 CYS A N 1
ATOM 1783 C CA . CYS A 1 220 ? -6.094 15.304 10.663 1.00 85.62 220 CYS A CA 1
ATOM 1784 C C . CYS A 1 220 ? -5.197 16.230 11.498 1.00 85.62 220 CYS A C 1
ATOM 1786 O O . CYS A 1 220 ? -4.223 15.807 12.119 1.00 85.62 220 CYS A O 1
ATOM 1788 N N . LYS A 1 221 ? -5.522 17.518 11.491 1.00 81.00 221 LYS A N 1
ATOM 1789 C CA . LYS A 1 221 ? -5.007 18.540 12.402 1.00 81.00 221 LYS A CA 1
ATOM 1790 C C . LYS A 1 221 ? -6.182 19.338 12.957 1.00 81.00 221 LYS A C 1
ATOM 1792 O O . LYS A 1 221 ? -7.210 19.460 12.285 1.00 81.00 221 LYS A O 1
ATOM 1797 N N . PHE A 1 222 ? -6.000 19.883 14.151 1.00 71.25 222 PHE A N 1
ATOM 1798 C CA . PHE A 1 222 ? -6.913 20.854 14.740 1.00 71.25 222 PHE A CA 1
ATOM 1799 C C . PHE A 1 222 ? -6.510 22.258 14.286 1.00 71.25 222 PHE A C 1
ATOM 1801 O O . PHE A 1 222 ? -5.326 22.540 14.085 1.00 71.25 222 PHE A O 1
ATOM 1808 N N . GLU A 1 223 ? -7.489 23.128 14.074 1.00 59.41 223 GLU A N 1
ATOM 1809 C CA . GLU A 1 223 ? -7.240 24.542 13.811 1.00 59.41 223 GLU A CA 1
ATOM 1810 C C . GLU A 1 223 ? -7.241 25.273 15.160 1.00 59.41 223 GLU A C 1
ATOM 1812 O O . GLU A 1 223 ? -8.294 25.528 15.728 1.00 59.41 223 GLU A O 1
ATOM 1817 N N . GLU A 1 224 ? -6.059 25.555 15.716 1.00 53.09 224 GLU A N 1
ATOM 1818 C CA . GLU A 1 224 ? -5.930 26.191 17.043 1.00 53.09 224 GLU A CA 1
ATOM 1819 C C . GLU A 1 224 ? -6.268 27.698 17.047 1.00 53.09 224 GLU A C 1
ATOM 1821 O O . GLU A 1 224 ? -6.337 28.297 18.113 1.00 53.09 224 GLU A O 1
ATOM 1826 N N . ASN A 1 225 ? -6.497 28.334 15.888 1.00 43.97 225 ASN A N 1
ATOM 1827 C CA . ASN A 1 225 ? -6.362 29.794 15.758 1.00 43.97 225 ASN A CA 1
ATOM 1828 C C . ASN A 1 225 ? -7.558 30.570 15.189 1.00 43.97 225 ASN A C 1
ATOM 1830 O O . ASN A 1 225 ? -7.364 31.704 14.757 1.00 43.97 225 ASN A O 1
ATOM 1834 N N . ASP A 1 226 ? -8.786 30.053 15.239 1.00 42.22 226 ASP A N 1
ATOM 1835 C CA . ASP A 1 226 ? -9.956 30.879 14.900 1.00 42.22 226 ASP A CA 1
ATOM 1836 C C . ASP A 1 226 ? -10.878 31.108 16.106 1.00 42.22 226 ASP A C 1
ATOM 1838 O O . ASP A 1 226 ? -12.015 30.645 16.181 1.00 42.22 226 ASP A O 1
ATOM 1842 N N . MET A 1 227 ? -10.369 31.905 17.055 1.00 41.91 227 MET A N 1
ATOM 1843 C CA . MET A 1 227 ? -11.113 32.503 18.180 1.00 41.91 227 MET A CA 1
ATOM 1844 C C . MET A 1 227 ? -12.323 33.359 17.737 1.00 41.91 227 MET A C 1
ATOM 1846 O O . MET A 1 227 ? -13.038 33.891 18.581 1.00 41.91 227 MET A O 1
ATOM 1850 N N . SER A 1 228 ? -12.583 33.500 16.430 1.00 40.59 228 SER A N 1
ATOM 1851 C CA . SER A 1 228 ? -13.732 34.224 15.874 1.00 40.59 228 SER A CA 1
ATOM 1852 C C . SER A 1 228 ? -14.981 33.357 15.636 1.00 40.59 228 SER A C 1
ATOM 1854 O O . SER A 1 228 ? -16.019 33.880 15.237 1.00 40.59 228 SER A O 1
ATOM 1856 N N . ARG A 1 229 ? -14.933 32.042 15.908 1.00 45.81 229 ARG A N 1
ATOM 1857 C CA . ARG A 1 229 ? -16.078 31.121 15.731 1.00 45.81 229 ARG A CA 1
ATOM 1858 C C . ARG A 1 229 ? -16.612 30.515 17.032 1.00 45.81 229 ARG A C 1
ATOM 1860 O O . ARG A 1 229 ? -17.193 29.432 17.021 1.00 45.81 229 ARG A O 1
ATOM 1867 N N . LEU A 1 230 ? -16.479 31.248 18.137 1.00 41.03 230 LEU A N 1
ATOM 1868 C CA . LEU A 1 230 ? -17.027 30.935 19.467 1.00 41.03 230 LEU A CA 1
ATOM 1869 C C . LEU A 1 230 ? -18.566 31.038 19.560 1.00 41.03 230 LEU A C 1
ATOM 1871 O O . LEU A 1 230 ? -19.107 31.440 20.583 1.00 41.03 230 LEU A O 1
ATOM 1875 N N . GLU A 1 231 ? -19.286 30.615 18.522 1.00 37.00 231 GLU A N 1
ATOM 1876 C CA . GLU A 1 231 ? -20.733 30.398 18.572 1.00 37.00 231 GLU A CA 1
ATOM 1877 C C . GLU A 1 231 ? -21.076 29.055 17.902 1.00 37.00 231 GLU A C 1
ATOM 1879 O O . GLU A 1 231 ? -21.526 28.967 16.761 1.00 37.00 231 GLU A O 1
ATOM 1884 N N . GLY A 1 232 ? -20.822 27.971 18.644 1.00 42.09 232 GLY A N 1
ATOM 1885 C CA . GLY A 1 232 ? -21.598 26.731 18.543 1.00 42.09 232 GLY A CA 1
ATOM 1886 C C . GLY A 1 232 ? -21.312 25.768 17.385 1.00 42.09 232 GLY A C 1
ATOM 1887 O O . GLY A 1 232 ? -22.271 25.224 16.836 1.00 42.09 232 GLY A O 1
ATOM 1888 N N . LYS A 1 233 ? -20.051 25.492 17.012 1.00 39.72 233 LYS A N 1
ATOM 1889 C CA . LYS A 1 233 ? -19.750 24.443 16.013 1.00 39.72 233 LYS A CA 1
ATOM 1890 C C . LYS A 1 233 ? -18.620 23.493 16.419 1.00 39.72 233 LYS A C 1
ATOM 1892 O O . LYS A 1 233 ? -17.588 23.912 16.920 1.00 39.72 233 LYS A O 1
ATOM 1897 N N . GLU A 1 234 ? -18.905 22.212 16.183 1.00 49.94 234 GLU A N 1
ATOM 1898 C CA . GLU A 1 234 ? -18.122 20.988 16.393 1.00 49.94 234 GLU A CA 1
ATOM 1899 C C . GLU A 1 234 ? -16.630 21.124 16.046 1.00 49.94 234 GLU A C 1
ATOM 1901 O O . GLU A 1 234 ? -16.300 21.773 15.055 1.00 49.94 234 GLU A O 1
ATOM 1906 N N . ASP A 1 235 ? -15.754 20.443 16.799 1.00 53.91 235 ASP A N 1
ATOM 1907 C CA . ASP A 1 235 ? -14.308 20.335 16.547 1.00 53.91 235 ASP A CA 1
ATOM 1908 C C . ASP A 1 235 ? -13.995 20.191 15.043 1.00 53.91 235 ASP A C 1
ATOM 1910 O O . ASP A 1 235 ? -14.218 19.148 14.416 1.00 53.91 235 ASP A O 1
ATOM 1914 N N . HIS A 1 236 ? -13.494 21.262 14.424 1.00 67.25 236 HIS A N 1
ATOM 1915 C CA . HIS A 1 236 ? -13.215 21.280 12.992 1.00 67.25 236 HIS A CA 1
ATOM 1916 C C . HIS A 1 236 ? -11.886 20.564 12.710 1.00 67.25 236 HIS A C 1
ATOM 1918 O O . HIS A 1 236 ? -10.810 21.159 12.722 1.00 67.25 236 HIS A O 1
ATOM 1924 N N . LEU A 1 237 ? -11.956 19.253 12.463 1.00 74.69 237 LEU A N 1
ATOM 1925 C CA . LEU A 1 237 ? -10.836 18.470 11.940 1.00 74.69 237 LEU A CA 1
ATOM 1926 C C . LEU A 1 237 ? -10.543 18.855 10.482 1.00 74.69 237 LEU A C 1
ATOM 1928 O O . LEU A 1 237 ? -11.420 18.795 9.616 1.00 74.69 237 LEU A O 1
ATOM 1932 N N . TYR A 1 238 ? -9.279 19.153 10.185 1.00 77.56 238 TYR A N 1
ATOM 1933 C CA . TYR A 1 238 ? -8.801 19.411 8.824 1.00 77.56 238 TYR A CA 1
ATOM 1934 C C . TYR A 1 238 ? -7.804 18.350 8.372 1.00 77.56 238 TYR A C 1
ATOM 1936 O O . TYR A 1 238 ? -7.055 17.837 9.199 1.00 77.56 238 TYR A O 1
ATOM 1944 N N . PRO A 1 239 ? -7.717 18.039 7.068 1.00 77.62 239 PRO A N 1
ATOM 1945 C CA . PRO A 1 239 ? -6.696 17.135 6.554 1.00 77.62 239 PRO A CA 1
ATOM 1946 C C . PRO A 1 239 ? -5.282 17.641 6.866 1.00 77.62 239 PRO A C 1
ATOM 1948 O O . PRO A 1 239 ? -4.990 18.835 6.746 1.00 77.62 239 PRO A O 1
ATOM 1951 N N . SER A 1 240 ? -4.395 16.723 7.243 1.00 81.06 240 SER A N 1
ATOM 1952 C CA . SER A 1 240 ? -3.004 17.016 7.589 1.00 81.06 240 SER A CA 1
ATOM 1953 C C . SER A 1 240 ? -2.018 16.204 6.747 1.00 81.06 240 SER A C 1
ATOM 1955 O O . SER A 1 240 ? -2.376 15.261 6.036 1.00 81.06 240 SER A O 1
ATOM 1957 N N . MET A 1 241 ? -0.749 16.602 6.816 1.00 80.88 241 MET A N 1
ATOM 1958 C CA . MET A 1 241 ? 0.366 15.847 6.255 1.00 80.88 241 MET A CA 1
ATOM 1959 C C . MET A 1 241 ? 0.668 14.656 7.163 1.00 80.88 241 MET A C 1
ATOM 1961 O O . MET A 1 241 ? 0.895 14.836 8.358 1.00 80.88 241 MET A O 1
ATOM 1965 N N . ILE A 1 242 ? 0.760 13.455 6.596 1.00 82.38 242 ILE A N 1
ATOM 1966 C CA . ILE A 1 242 ? 1.172 12.261 7.341 1.00 82.38 242 ILE A CA 1
ATOM 1967 C C . ILE A 1 242 ? 2.626 11.949 7.005 1.00 82.38 242 ILE A C 1
ATOM 1969 O O . ILE A 1 242 ? 3.015 11.914 5.834 1.00 82.38 242 ILE A O 1
ATOM 1973 N N . LYS A 1 243 ? 3.441 11.718 8.035 1.00 83.69 243 LYS A N 1
ATOM 1974 C CA . LYS A 1 243 ? 4.800 11.185 7.885 1.00 83.69 243 LYS A CA 1
ATOM 1975 C C . LYS A 1 243 ? 4.717 9.707 7.501 1.00 83.69 243 LYS A C 1
ATOM 1977 O O . LYS A 1 243 ? 3.937 8.960 8.078 1.00 83.69 243 LYS A O 1
ATOM 1982 N N . ASN A 1 244 ? 5.509 9.266 6.531 1.00 83.88 244 ASN A N 1
ATOM 1983 C CA . ASN A 1 244 ? 5.694 7.835 6.321 1.00 83.88 244 ASN A CA 1
ATOM 1984 C C . ASN A 1 244 ? 6.349 7.255 7.579 1.00 83.88 244 ASN A C 1
ATOM 1986 O O . ASN A 1 244 ? 7.338 7.785 8.077 1.00 83.88 244 ASN A O 1
ATOM 1990 N N . TYR A 1 245 ? 5.810 6.148 8.073 1.00 88.12 245 TYR A N 1
ATOM 1991 C CA . TYR A 1 245 ? 6.319 5.510 9.276 1.00 88.12 245 TYR A CA 1
ATOM 1992 C C . TYR A 1 245 ? 7.798 5.088 9.158 1.00 88.12 245 TYR A C 1
ATOM 1994 O O . TYR A 1 245 ? 8.588 5.312 10.069 1.00 88.12 245 TYR A O 1
ATOM 2002 N N . PHE A 1 246 ? 8.202 4.538 8.007 1.00 84.94 246 PHE A N 1
ATOM 2003 C CA . PHE A 1 246 ? 9.559 4.019 7.767 1.00 84.94 246 PHE A CA 1
ATOM 2004 C C . PHE A 1 246 ? 10.440 4.952 6.917 1.00 84.94 246 PHE A C 1
ATOM 2006 O O . PHE A 1 246 ? 11.539 4.570 6.512 1.00 84.94 246 PHE A O 1
ATOM 2013 N N . SER A 1 247 ? 9.981 6.164 6.598 1.00 78.88 247 SER A N 1
ATOM 2014 C CA . SER A 1 247 ? 10.711 7.103 5.736 1.00 78.88 247 SER A CA 1
ATOM 2015 C C . SER A 1 247 ? 10.459 8.549 6.164 1.00 78.88 247 SER A C 1
ATOM 2017 O O . SER A 1 247 ? 9.337 8.893 6.509 1.00 78.88 247 SER A O 1
ATOM 2019 N N . PRO A 1 248 ? 11.449 9.455 6.072 1.00 72.88 248 PRO A N 1
ATOM 2020 C CA . PRO A 1 248 ? 11.274 10.858 6.466 1.00 72.88 248 PRO A CA 1
ATOM 2021 C C . PRO A 1 248 ? 10.303 11.635 5.557 1.00 72.88 248 PRO A C 1
ATOM 2023 O O . PRO A 1 248 ? 10.020 12.805 5.794 1.00 72.88 248 PRO A O 1
ATOM 2026 N N . THR A 1 249 ? 9.822 11.011 4.481 1.00 76.00 249 THR A N 1
ATOM 2027 C CA . THR A 1 249 ? 8.865 11.585 3.534 1.00 76.00 249 THR A CA 1
ATOM 2028 C C . THR A 1 249 ? 7.507 11.836 4.178 1.00 76.00 249 THR A C 1
ATOM 2030 O O . THR A 1 249 ? 6.943 10.931 4.788 1.00 76.00 249 THR A O 1
ATOM 2033 N N . THR A 1 250 ? 6.942 13.020 3.960 1.00 77.62 250 THR A N 1
ATOM 2034 C CA . THR A 1 250 ? 5.542 13.328 4.266 1.00 77.62 250 THR A CA 1
ATOM 2035 C C . THR A 1 250 ? 4.698 13.289 2.999 1.00 77.62 250 THR A C 1
ATOM 2037 O O . THR A 1 250 ? 5.191 13.560 1.903 1.00 77.62 250 THR A O 1
ATOM 2040 N N . GLN A 1 251 ? 3.420 12.956 3.140 1.00 72.31 251 GLN A N 1
ATOM 2041 C CA . GLN A 1 251 ? 2.456 12.992 2.046 1.00 72.31 251 GLN A CA 1
ATOM 2042 C C . GLN A 1 251 ? 1.181 13.686 2.535 1.00 72.31 251 GLN A C 1
ATOM 2044 O O . GLN A 1 251 ? 0.751 13.425 3.665 1.00 72.31 251 GLN A O 1
ATOM 2049 N N . PRO A 1 252 ? 0.589 14.597 1.739 1.00 68.44 252 PRO A N 1
ATOM 2050 C CA . PRO A 1 252 ? -0.704 15.163 2.088 1.00 68.44 252 PRO A CA 1
ATOM 2051 C C . PRO A 1 252 ? -1.741 14.047 2.127 1.00 68.44 252 PRO A C 1
ATOM 2053 O O . PRO A 1 252 ? -1.620 13.064 1.394 1.00 68.44 252 PRO A O 1
ATOM 2056 N N . ALA A 1 253 ? -2.792 14.219 2.925 1.00 60.16 253 ALA A N 1
ATOM 2057 C CA . ALA A 1 253 ? -4.053 13.543 2.664 1.00 60.16 253 ALA A CA 1
ATOM 2058 C C . ALA A 1 253 ? -4.482 13.910 1.235 1.00 60.16 253 ALA A C 1
ATOM 2060 O O . ALA A 1 253 ? -5.019 14.987 1.004 1.00 60.16 253 ALA A O 1
ATOM 2061 N N . GLU A 1 254 ? -4.134 13.060 0.262 1.00 55.62 254 GLU A N 1
ATOM 2062 C CA . GLU A 1 254 ? -4.104 13.383 -1.174 1.00 55.62 254 GLU A CA 1
ATOM 2063 C C . GLU A 1 254 ? -5.437 13.903 -1.724 1.00 55.62 254 GLU A C 1
ATOM 2065 O O . GLU A 1 254 ? -5.474 14.434 -2.831 1.00 55.62 254 GLU A O 1
ATOM 2070 N N . THR A 1 255 ? -6.533 13.768 -0.972 1.00 57.03 255 THR A N 1
ATOM 2071 C CA . THR A 1 255 ? -7.858 14.161 -1.420 1.00 57.03 255 THR A CA 1
ATOM 2072 C C . THR A 1 255 ? -8.799 14.578 -0.268 1.00 57.03 255 THR A C 1
ATOM 2074 O O . THR A 1 255 ? -9.348 13.729 0.428 1.00 57.03 255 THR A O 1
ATOM 2077 N N . GLY A 1 256 ? -9.069 15.882 -0.120 1.00 60.53 256 GLY A N 1
ATOM 2078 C CA . GLY A 1 256 ? -10.232 16.435 0.607 1.00 60.53 256 GLY A CA 1
ATOM 2079 C C . GLY A 1 256 ? -10.386 16.086 2.103 1.00 60.53 256 GLY A C 1
ATOM 2080 O O . GLY A 1 256 ? -9.460 15.633 2.761 1.00 60.53 256 GLY A O 1
ATOM 2081 N N . PHE A 1 257 ? -11.591 16.310 2.647 1.00 66.88 257 PHE A N 1
ATOM 2082 C CA . PHE A 1 257 ? -11.957 16.167 4.074 1.00 66.88 257 PHE A CA 1
ATOM 2083 C C . PHE A 1 257 ? -12.370 14.744 4.500 1.00 66.88 257 PHE A C 1
ATOM 2085 O O . PHE A 1 257 ? -13.106 14.561 5.464 1.00 66.88 257 PHE A O 1
ATOM 2092 N N . SER A 1 258 ? -11.931 13.708 3.789 1.00 72.25 258 SER A N 1
ATOM 2093 C CA . SER A 1 258 ? -12.426 12.345 4.020 1.00 72.25 258 SER A CA 1
ATOM 2094 C C . SER A 1 258 ? -12.061 11.751 5.370 1.00 72.25 258 SER A C 1
ATOM 2096 O O . SER A 1 258 ? -12.934 11.201 6.030 1.00 72.25 258 SER A O 1
ATOM 2098 N N . ALA A 1 259 ? -10.799 11.858 5.784 1.00 79.44 259 ALA A N 1
ATOM 2099 C CA . ALA A 1 259 ? -10.378 11.382 7.093 1.00 79.44 259 ALA A CA 1
ATOM 2100 C C . ALA A 1 259 ? -11.087 12.143 8.232 1.00 79.44 259 ALA A C 1
ATOM 2102 O O . ALA A 1 259 ? -11.647 11.464 9.089 1.00 79.44 259 ALA A O 1
ATOM 2103 N N . PRO A 1 260 ? -11.203 13.491 8.195 1.00 79.81 260 PRO A N 1
ATOM 2104 C CA . PRO A 1 260 ? -12.072 14.231 9.113 1.00 79.81 260 PRO A CA 1
ATOM 2105 C C . PRO A 1 260 ? -13.515 13.715 9.164 1.00 79.81 260 PRO A C 1
ATOM 2107 O O . PRO A 1 260 ? -14.040 13.447 10.239 1.00 79.81 260 PRO A O 1
ATOM 2110 N N . TYR A 1 261 ? -14.156 13.522 8.006 1.00 80.38 261 TYR A N 1
ATOM 2111 C CA . TYR A 1 261 ? -15.540 13.043 7.957 1.00 80.38 261 TYR A CA 1
ATOM 2112 C C . TYR A 1 261 ? -15.692 11.625 8.501 1.00 80.38 261 TYR A C 1
ATOM 2114 O O . TYR A 1 261 ? -16.678 11.339 9.172 1.00 80.38 261 TYR A O 1
ATOM 2122 N N . LEU A 1 262 ? -14.732 10.740 8.229 1.00 83.69 262 LEU A N 1
ATOM 2123 C CA . LEU A 1 262 ? -14.750 9.376 8.751 1.00 83.69 262 LEU A CA 1
ATOM 2124 C C . LEU A 1 262 ? -14.529 9.348 10.259 1.00 83.69 262 LEU A C 1
ATOM 2126 O O . LEU A 1 262 ? -15.248 8.625 10.942 1.00 83.69 262 LEU A O 1
ATOM 2130 N N . ALA A 1 263 ? -13.597 10.151 10.772 1.00 87.06 263 ALA A N 1
ATOM 2131 C CA . ALA A 1 263 ? -13.392 10.306 12.206 1.00 87.06 263 ALA A CA 1
ATOM 2132 C C . ALA A 1 263 ? -14.682 10.786 12.889 1.00 87.06 263 ALA A C 1
ATOM 2134 O O . ALA A 1 263 ? -15.199 10.084 13.755 1.00 87.06 263 ALA A O 1
ATOM 2135 N N . ASN A 1 264 ? -15.262 11.896 12.423 1.00 84.44 264 ASN A N 1
ATOM 2136 C CA . ASN A 1 264 ? -16.482 12.459 13.009 1.00 84.44 264 ASN A CA 1
ATOM 2137 C C . ASN A 1 264 ? -17.672 11.495 12.907 1.00 84.44 264 ASN A C 1
ATOM 2139 O O . ASN A 1 264 ? -18.408 11.321 13.874 1.00 84.44 264 ASN A O 1
ATOM 2143 N N . PHE A 1 265 ? -17.852 10.822 11.764 1.00 85.19 265 PHE A N 1
ATOM 2144 C CA . PHE A 1 265 ? -18.931 9.848 11.590 1.00 85.19 265 PHE A CA 1
ATOM 2145 C C . PHE A 1 265 ? -18.808 8.678 12.571 1.00 85.19 265 PHE A C 1
ATOM 2147 O O . PHE A 1 265 ? -19.803 8.274 13.175 1.00 85.19 265 PHE A O 1
ATOM 2154 N N . LEU A 1 266 ? -17.601 8.126 12.725 1.00 88.25 266 LEU A N 1
ATOM 2155 C CA . LEU A 1 266 ? -17.353 7.026 13.653 1.00 88.25 266 LEU A CA 1
ATOM 2156 C C . LEU A 1 266 ? -17.551 7.464 15.106 1.00 88.25 266 LEU A C 1
ATOM 2158 O O . LEU A 1 266 ? -18.111 6.694 15.879 1.00 88.25 266 LEU A O 1
ATOM 2162 N N . GLU A 1 267 ? -17.162 8.690 15.465 1.00 89.06 267 GLU A N 1
ATOM 2163 C CA . GLU A 1 267 ? -17.384 9.248 16.804 1.00 89.06 267 GLU A CA 1
ATOM 2164 C C . GLU A 1 267 ? -18.869 9.430 17.113 1.00 89.06 267 GLU A C 1
ATOM 2166 O O . GLU A 1 267 ? -19.357 8.902 18.112 1.00 89.06 267 GLU A O 1
ATOM 2171 N N . GLN A 1 268 ? -19.613 10.084 16.219 1.00 86.81 268 GLN A N 1
ATOM 2172 C CA . GLN A 1 268 ? -21.052 10.322 16.377 1.00 86.81 268 GLN A CA 1
ATOM 2173 C C . GLN A 1 268 ? -21.871 9.023 16.439 1.00 86.81 268 GLN A C 1
ATOM 2175 O O . GLN A 1 268 ? -22.949 8.993 17.028 1.00 86.81 268 GLN A O 1
ATOM 2180 N N . ASN A 1 269 ? -21.378 7.942 15.828 1.00 83.38 269 ASN A N 1
ATOM 2181 C CA . ASN A 1 269 ? -22.070 6.653 15.773 1.00 83.38 269 ASN A CA 1
ATOM 2182 C C . ASN A 1 269 ? -21.403 5.573 16.633 1.00 83.38 269 ASN A C 1
ATOM 2184 O O . ASN A 1 269 ? -21.775 4.402 16.521 1.00 83.38 269 ASN A O 1
ATOM 2188 N N . LYS A 1 270 ? -20.445 5.936 17.496 1.00 85.62 270 LYS A N 1
ATOM 2189 C CA . LYS A 1 270 ? -19.599 4.983 18.226 1.00 85.62 270 LYS A CA 1
ATOM 2190 C C . LYS A 1 270 ? -20.416 3.927 18.961 1.00 85.62 270 LYS A C 1
ATOM 2192 O O . LYS A 1 270 ? -20.191 2.740 18.755 1.00 85.62 270 LYS A O 1
ATOM 2197 N N . GLU A 1 271 ? -21.404 4.349 19.748 1.00 82.56 271 GLU A N 1
ATOM 2198 C CA . GLU A 1 271 ? -22.247 3.461 20.563 1.00 82.56 271 GLU A CA 1
ATOM 2199 C C . GLU A 1 271 ? -23.043 2.446 19.730 1.00 82.56 271 GLU A C 1
ATOM 2201 O O . GLU A 1 271 ? -23.289 1.326 20.175 1.00 82.56 271 GLU A O 1
ATOM 2206 N N . ARG A 1 272 ? -23.409 2.812 18.496 1.00 81.50 272 ARG A N 1
ATOM 2207 C CA . ARG A 1 272 ? -24.160 1.953 17.566 1.00 81.50 272 ARG A CA 1
ATOM 2208 C C . ARG A 1 272 ? -23.266 0.975 16.808 1.00 81.50 272 ARG A C 1
ATOM 2210 O O . ARG A 1 272 ? -23.758 -0.031 16.307 1.00 81.50 272 ARG A O 1
ATOM 2217 N N . LEU A 1 273 ? -21.976 1.287 16.694 1.00 78.44 273 LEU A N 1
ATOM 2218 C CA . LEU A 1 273 ? -20.999 0.541 15.901 1.00 78.44 273 LEU A CA 1
ATOM 2219 C C . LEU A 1 273 ? -20.113 -0.383 16.746 1.00 78.44 273 LEU A C 1
ATOM 2221 O O . LEU A 1 273 ? -19.252 -1.063 16.186 1.00 78.44 273 LEU A O 1
ATOM 2225 N N . ILE A 1 274 ? -20.304 -0.426 18.072 1.00 74.38 274 ILE A N 1
ATOM 2226 C CA . ILE A 1 274 ? -19.542 -1.315 18.955 1.00 74.38 274 ILE A CA 1
ATOM 2227 C C . ILE A 1 274 ? -19.766 -2.762 18.518 1.00 74.38 274 ILE A C 1
ATOM 2229 O O . ILE A 1 274 ? -20.863 -3.313 18.640 1.00 74.38 274 ILE A O 1
ATOM 2233 N N . LEU A 1 275 ? -18.693 -3.392 18.046 1.00 67.31 275 LEU A N 1
ATOM 2234 C CA . LEU A 1 275 ? -18.680 -4.820 17.789 1.00 67.31 275 LEU A CA 1
ATOM 2235 C C . LEU A 1 275 ? -18.730 -5.532 19.139 1.00 67.31 275 LEU A C 1
ATOM 2237 O O . LEU A 1 275 ? -17.783 -5.480 19.926 1.00 67.31 275 LEU A O 1
ATOM 2241 N N . LYS A 1 276 ? -19.858 -6.181 19.419 1.00 63.06 276 LYS A N 1
ATOM 2242 C CA . LYS A 1 276 ? -19.953 -7.121 20.532 1.00 63.06 276 LYS A CA 1
ATOM 2243 C C . LYS A 1 276 ? -19.249 -8.404 20.111 1.00 63.06 276 LYS A C 1
ATOM 2245 O O . LYS A 1 276 ? -19.456 -8.873 18.993 1.00 63.06 276 LYS A O 1
ATOM 2250 N N . GLU A 1 277 ? -18.431 -8.974 20.993 1.00 54.44 277 GLU A N 1
ATOM 2251 C CA . GLU A 1 277 ? -17.994 -10.358 20.821 1.00 54.44 277 GLU A CA 1
ATOM 2252 C C . GLU A 1 277 ? -19.255 -11.221 20.866 1.00 54.44 277 GLU A C 1
ATOM 2254 O O . GLU A 1 277 ? -19.858 -11.425 21.916 1.00 54.44 277 GLU A O 1
ATOM 2259 N N . THR A 1 278 ? -19.726 -11.670 19.707 1.00 45.47 278 THR A N 1
ATOM 2260 C CA . THR A 1 278 ? -20.684 -12.764 19.674 1.00 45.47 278 THR A CA 1
ATOM 2261 C C . THR A 1 278 ? -19.926 -13.994 20.146 1.00 45.47 278 THR A C 1
ATOM 2263 O O . THR A 1 278 ? -19.154 -14.568 19.374 1.00 45.47 278 THR A O 1
ATOM 2266 N N . CYS A 1 279 ? -20.118 -14.376 21.411 1.00 37.34 279 CYS A N 1
ATOM 2267 C CA . CYS A 1 279 ? -19.815 -15.721 21.880 1.00 37.34 279 CYS A CA 1
ATOM 2268 C C . CYS A 1 279 ? -20.580 -16.697 20.983 1.00 37.34 279 CYS A C 1
ATOM 2270 O O . CYS A 1 279 ? -21.765 -16.941 21.183 1.00 37.34 279 CYS A O 1
ATOM 2272 N N . SER A 1 280 ? -19.914 -17.222 19.960 1.00 39.00 280 SER A N 1
ATOM 2273 C CA . SER A 1 280 ? -20.340 -18.454 19.306 1.00 39.00 280 SER A CA 1
ATOM 2274 C C . SER A 1 280 ? -19.651 -19.597 20.035 1.00 39.00 280 SER A C 1
ATOM 2276 O O . SER A 1 280 ? -18.745 -20.245 19.525 1.00 39.00 280 SER A O 1
ATOM 2278 N N . GLU A 1 281 ? -20.104 -19.845 21.263 1.00 39.00 281 GLU A N 1
ATOM 2279 C CA . GLU A 1 281 ? -20.159 -21.216 21.756 1.00 39.00 281 GLU A CA 1
ATOM 2280 C C . GLU A 1 281 ? -21.303 -21.900 21.001 1.00 39.00 281 GLU A C 1
ATOM 2282 O O . GLU A 1 281 ? -22.412 -22.053 21.497 1.00 39.00 281 GLU A O 1
ATOM 2287 N N . THR A 1 282 ? -21.060 -22.253 19.742 1.00 35.09 282 THR A N 1
ATOM 2288 C CA . THR A 1 282 ? -21.803 -23.343 19.114 1.00 35.09 282 THR A CA 1
ATOM 2289 C C . THR A 1 282 ? -20.973 -24.592 19.315 1.00 35.09 282 THR A C 1
ATOM 2291 O O . THR A 1 282 ? -20.182 -24.987 18.463 1.00 35.09 282 THR A O 1
ATOM 2294 N N . THR A 1 283 ? -21.132 -25.179 20.497 1.00 35.31 283 THR A N 1
ATOM 2295 C CA . THR A 1 283 ? -21.131 -26.628 20.658 1.00 35.31 283 THR A CA 1
ATOM 2296 C C . THR A 1 283 ? -22.146 -27.204 19.675 1.00 35.31 283 THR A C 1
ATOM 2298 O O . THR A 1 283 ? -23.341 -27.022 19.876 1.00 35.31 283 THR A O 1
ATOM 2301 N N . HIS A 1 284 ? -21.665 -27.859 18.620 1.00 35.41 284 HIS A N 1
ATOM 2302 C CA . HIS A 1 284 ? -22.276 -29.036 17.998 1.00 35.41 284 HIS A CA 1
ATOM 2303 C C . HIS A 1 284 ? -21.212 -29.794 17.207 1.00 35.41 284 HIS A C 1
ATOM 2305 O O . HIS A 1 284 ? -20.546 -29.163 16.357 1.00 35.41 284 HIS A O 1
#

Organism: Meganyctiphanes norvegica (NCBI:txid48144)

Radius of gyration: 22.4 Å; chains: 1; bounding box: 59×63×52 Å

Secondary structure (DSSP, 8-state):
-PBP---SSHHHHHHHSTTHHHHHHHHHHHHHHHHHGGGS-TTEEEEEEEEEEETTEEEEEEEE--SSSS-EEEEEEE--EEEEEPPTT----HHHHHTTHHHH--EEEEEE-TTTTT-EEEE-HHHHHHHHH-GGGHHHHHHHHHHHHHHHHTPPPTTS-HHHHHS----SSS-----PPPHHHHHHHHHHHHHH---GGGGSGGGHHHHHHHHHHTTEEE----TT--SS----EEE-EEEPTTSS-EEE-SSTTHHHHHHHHHHHTHHHH-----------